Protein AF-A0A3D5B3W4-F1 (afdb_monomer)

Radius of gyration: 19.09 Å; Cα contacts (8 Å, |Δi|>4): 651; chains: 1; bounding box: 49×40×52 Å

Structure (mmCIF, N/CA/C/O backbone):
data_AF-A0A3D5B3W4-F1
#
_entry.id   AF-A0A3D5B3W4-F1
#
loop_
_atom_site.group_PDB
_atom_site.id
_atom_site.type_symbol
_atom_site.label_atom_id
_atom_site.label_alt_id
_atom_site.label_comp_id
_atom_site.label_asym_id
_atom_site.label_entity_id
_atom_site.label_seq_id
_atom_site.pdbx_PDB_ins_code
_atom_site.Cartn_x
_atom_site.Cartn_y
_atom_site.Cartn_z
_atom_site.occupancy
_atom_site.B_iso_or_equiv
_atom_site.auth_seq_id
_atom_site.auth_comp_id
_atom_site.auth_asym_id
_atom_site.auth_atom_id
_atom_site.pdbx_PDB_model_num
ATOM 1 N N . CYS A 1 1 ? 13.570 9.873 -14.120 1.00 63.56 1 CYS A N 1
ATOM 2 C CA . CYS A 1 1 ? 14.476 9.080 -13.259 1.00 63.56 1 CYS A CA 1
ATOM 3 C C . CYS A 1 1 ? 15.820 9.752 -13.010 1.00 63.56 1 CYS A C 1
ATOM 5 O O . CYS A 1 1 ? 16.413 9.453 -11.985 1.00 63.56 1 CYS A O 1
ATOM 7 N N . THR A 1 2 ? 16.312 10.639 -13.885 1.00 79.69 2 THR A N 1
ATOM 8 C CA . THR A 1 2 ? 17.501 11.455 -13.600 1.00 79.69 2 THR A CA 1
ATOM 9 C C . THR A 1 2 ? 17.122 12.901 -13.303 1.00 79.69 2 THR A C 1
ATOM 11 O O . THR A 1 2 ? 16.289 13.469 -14.005 1.00 79.69 2 THR A O 1
ATOM 14 N N . LEU A 1 3 ? 17.773 13.512 -12.319 1.00 80.88 3 LEU A N 1
ATOM 15 C CA . LEU A 1 3 ? 17.734 14.951 -12.069 1.00 80.88 3 LEU A CA 1
ATOM 16 C C . LEU A 1 3 ? 19.172 15.434 -11.888 1.00 80.88 3 LEU A C 1
ATOM 18 O O . LEU A 1 3 ? 19.890 14.916 -11.038 1.00 80.88 3 LEU A O 1
ATOM 22 N N . ASN A 1 4 ? 19.597 16.394 -12.712 1.00 83.19 4 ASN A N 1
ATOM 23 C CA . ASN A 1 4 ? 20.960 16.943 -12.706 1.00 83.19 4 ASN A CA 1
ATOM 24 C C . ASN A 1 4 ? 22.060 15.868 -12.831 1.00 83.19 4 ASN A C 1
ATOM 26 O O . ASN A 1 4 ? 23.059 15.903 -12.122 1.00 83.19 4 ASN A O 1
ATOM 30 N N . GLY A 1 5 ? 21.854 14.879 -13.708 1.00 84.56 5 GLY A N 1
ATOM 31 C CA . GLY A 1 5 ? 22.812 13.788 -13.939 1.00 84.56 5 GLY A CA 1
ATOM 32 C C . GLY A 1 5 ? 22.824 12.687 -12.871 1.00 84.56 5 GLY A C 1
ATOM 33 O O . GLY A 1 5 ? 23.560 11.718 -13.023 1.00 84.56 5 GLY A O 1
ATOM 34 N N . LEU A 1 6 ? 21.998 12.792 -11.825 1.00 87.50 6 LEU A N 1
ATOM 35 C CA . LEU A 1 6 ? 21.883 11.793 -10.759 1.00 87.50 6 LEU A CA 1
ATOM 36 C C . LEU A 1 6 ? 20.575 11.013 -10.871 1.00 87.50 6 LEU A C 1
ATOM 38 O O . LEU A 1 6 ? 19.534 11.596 -11.179 1.00 87.50 6 LEU A O 1
ATOM 42 N N . LEU A 1 7 ? 20.607 9.710 -10.585 1.00 86.44 7 LEU A N 1
ATOM 43 C CA . LEU A 1 7 ? 19.404 8.877 -10.529 1.00 86.44 7 LEU A CA 1
ATOM 44 C C . LEU A 1 7 ? 18.673 9.109 -9.197 1.00 86.44 7 LEU A C 1
ATOM 46 O O . LEU A 1 7 ? 19.263 9.071 -8.115 1.00 86.44 7 LEU A O 1
ATOM 50 N N . GLN A 1 8 ? 17.376 9.385 -9.287 1.00 86.94 8 GLN A N 1
ATOM 51 C CA . GLN A 1 8 ? 16.500 9.667 -8.150 1.00 86.94 8 GLN A CA 1
ATOM 52 C C . GLN A 1 8 ? 16.060 8.374 -7.451 1.00 86.94 8 GLN A C 1
ATOM 54 O O . GLN A 1 8 ? 15.918 7.346 -8.104 1.00 86.94 8 GLN A O 1
ATOM 59 N N . GLY A 1 9 ? 15.760 8.451 -6.148 1.00 83.50 9 GLY A N 1
ATOM 60 C CA . GLY A 1 9 ? 15.262 7.306 -5.366 1.00 83.50 9 GLY A CA 1
ATOM 61 C C . GLY A 1 9 ? 13.832 6.866 -5.714 1.00 83.50 9 GLY A C 1
ATOM 62 O O . GLY A 1 9 ? 13.375 5.820 -5.262 1.00 83.50 9 GLY A O 1
ATOM 63 N N . GLY A 1 10 ? 13.116 7.643 -6.530 1.00 87.75 10 GLY A N 1
ATOM 64 C CA . GLY A 1 10 ? 11.811 7.269 -7.057 1.00 87.75 10 GLY A CA 1
ATOM 65 C C . GLY A 1 10 ? 11.229 8.321 -7.997 1.00 87.75 10 GLY A C 1
ATOM 66 O O . GLY A 1 10 ? 11.815 9.386 -8.210 1.00 87.75 10 GLY A O 1
ATOM 67 N N . MET A 1 11 ? 10.084 7.997 -8.596 1.00 85.31 11 MET A N 1
ATOM 68 C CA . MET A 1 11 ? 9.589 8.696 -9.789 1.00 85.31 11 MET A CA 1
ATOM 69 C C . MET A 1 11 ? 9.207 10.157 -9.541 1.00 85.31 11 MET A C 1
ATOM 71 O O . MET A 1 11 ? 9.440 10.990 -10.411 1.00 85.31 11 MET A O 1
ATOM 75 N N . GLN A 1 12 ? 8.668 10.482 -8.364 1.00 90.50 12 GLN A N 1
ATOM 76 C CA . GLN A 1 12 ? 8.112 11.809 -8.072 1.00 90.50 12 GLN A CA 1
ATOM 77 C C . GLN A 1 12 ? 9.018 12.655 -7.169 1.00 90.50 12 GLN A C 1
ATOM 79 O O . GLN A 1 12 ? 8.577 13.655 -6.611 1.00 90.50 12 GLN A O 1
ATOM 84 N N . TYR A 1 13 ? 10.295 12.291 -7.016 1.00 90.81 13 TYR A N 1
ATOM 85 C CA . TYR A 1 13 ? 11.239 13.034 -6.171 1.00 90.81 13 TYR A CA 1
ATOM 86 C C . TYR 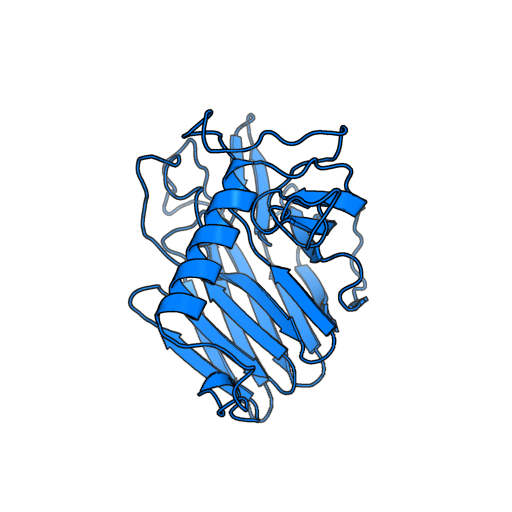A 1 13 ? 11.343 14.513 -6.562 1.00 90.81 13 TYR A C 1
ATOM 88 O O . TYR A 1 13 ? 11.178 15.389 -5.716 1.00 90.81 13 TYR A O 1
ATOM 96 N N . GLY A 1 14 ? 11.581 14.791 -7.849 1.00 87.75 14 GLY A N 1
ATOM 97 C CA . GLY A 1 14 ? 11.762 16.159 -8.346 1.00 87.75 14 GLY A CA 1
ATOM 98 C C . GLY A 1 14 ? 10.515 17.025 -8.162 1.00 87.75 14 GLY A C 1
ATOM 99 O O . GLY A 1 14 ? 10.618 18.153 -7.694 1.00 87.75 14 GLY A O 1
ATOM 100 N N . GLU A 1 15 ? 9.337 16.462 -8.443 1.00 89.31 15 GLU A N 1
ATOM 101 C CA . GLU A 1 15 ? 8.034 17.119 -8.249 1.00 89.31 15 GLU A CA 1
ATOM 102 C C . GLU A 1 15 ? 7.760 17.474 -6.781 1.00 89.31 15 GLU A C 1
ATOM 104 O O . GLU A 1 15 ? 6.981 18.377 -6.491 1.00 89.31 15 GLU A O 1
ATOM 109 N N . ASN A 1 16 ? 8.402 16.763 -5.851 1.00 90.44 16 ASN A N 1
ATOM 110 C CA . ASN A 1 16 ? 8.223 16.915 -4.411 1.00 90.44 16 ASN A CA 1
ATOM 111 C C . ASN A 1 16 ? 9.463 17.509 -3.729 1.00 90.44 16 ASN A C 1
ATOM 113 O O . ASN A 1 16 ? 9.653 17.327 -2.525 1.00 90.44 16 ASN A O 1
ATOM 117 N N . SER A 1 17 ? 10.313 18.207 -4.493 1.00 90.50 17 SER A N 1
ATOM 118 C CA . SER A 1 17 ? 11.509 18.908 -4.004 1.00 90.50 17 SER A CA 1
ATOM 119 C C . SER A 1 17 ? 12.468 18.020 -3.205 1.00 90.50 17 SER A C 1
ATOM 121 O O . SER A 1 17 ? 13.177 18.495 -2.316 1.00 90.50 17 SER A O 1
ATOM 123 N N . GLN A 1 18 ? 12.495 16.720 -3.510 1.00 90.50 18 GLN A N 1
ATOM 124 C CA . GLN A 1 18 ? 13.441 15.791 -2.913 1.00 90.50 18 GLN A CA 1
ATOM 125 C C . GLN A 1 18 ? 14.721 15.761 -3.750 1.00 90.50 18 GLN A C 1
ATOM 127 O O . GLN A 1 18 ? 14.663 15.452 -4.948 1.00 90.50 18 GLN A O 1
ATOM 132 N N . PRO A 1 19 ? 15.889 16.050 -3.152 1.00 88.81 19 PRO A N 1
ATOM 133 C CA . PRO A 1 19 ? 17.143 15.958 -3.875 1.00 88.81 19 PRO A CA 1
ATOM 134 C C . PRO A 1 19 ? 17.441 14.489 -4.215 1.00 88.81 19 PRO A C 1
ATOM 136 O O . PRO A 1 19 ? 17.119 13.595 -3.423 1.00 88.81 19 PRO A O 1
ATOM 139 N N . PRO A 1 20 ? 18.066 14.205 -5.368 1.00 87.69 20 PRO A N 1
ATOM 140 C CA . PRO A 1 20 ? 18.630 12.887 -5.616 1.00 87.69 20 PRO A CA 1
ATOM 141 C C . PRO A 1 20 ? 19.738 12.607 -4.590 1.00 87.69 20 PRO A C 1
ATOM 143 O O . PRO A 1 20 ? 20.497 13.500 -4.214 1.00 87.69 20 PRO A O 1
ATOM 146 N N . CYS A 1 21 ? 19.835 11.359 -4.138 1.00 82.94 21 CYS A N 1
ATOM 147 C CA . CYS A 1 21 ? 20.897 10.912 -3.243 1.00 82.94 21 CYS A CA 1
ATOM 148 C C . CYS A 1 21 ? 21.975 10.182 -4.049 1.00 82.94 21 CYS A C 1
ATOM 150 O O . CYS A 1 21 ? 21.660 9.337 -4.892 1.00 82.94 21 CYS A O 1
ATOM 152 N N . ILE A 1 22 ? 23.243 10.465 -3.746 1.00 86.69 22 ILE A N 1
ATOM 153 C CA . ILE A 1 22 ? 24.392 9.790 -4.362 1.00 86.69 22 ILE A CA 1
ATOM 154 C C . ILE A 1 22 ? 24.311 8.271 -4.149 1.00 86.69 22 ILE A C 1
ATOM 156 O O . I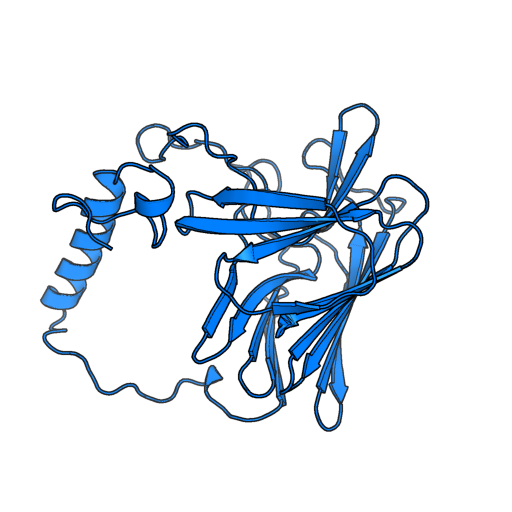LE A 1 22 ? 24.560 7.521 -5.089 1.00 86.69 22 ILE A O 1
ATOM 160 N N . HIS A 1 23 ? 23.883 7.817 -2.964 1.00 86.25 23 HIS A N 1
ATOM 161 C CA . HIS A 1 23 ? 23.715 6.393 -2.669 1.00 86.25 23 HIS A CA 1
ATOM 162 C C . HIS A 1 23 ? 22.765 5.704 -3.665 1.00 86.25 23 HIS A C 1
ATOM 164 O O . HIS A 1 23 ? 23.171 4.768 -4.347 1.00 86.25 23 HIS A O 1
ATOM 170 N N . HIS A 1 24 ? 21.545 6.231 -3.843 1.00 85.19 24 HIS A N 1
ATOM 171 C CA . HIS A 1 24 ? 20.590 5.703 -4.827 1.00 85.19 24 HIS A CA 1
ATOM 172 C C . HIS A 1 24 ? 21.165 5.709 -6.247 1.00 85.19 24 HIS A C 1
ATOM 174 O O . HIS A 1 24 ? 20.964 4.754 -6.997 1.00 85.19 24 HIS A O 1
ATOM 180 N N . THR A 1 25 ? 21.919 6.752 -6.612 1.00 88.31 25 THR A N 1
ATOM 181 C CA . THR A 1 25 ? 22.564 6.809 -7.928 1.00 88.31 25 THR A CA 1
ATOM 182 C C . THR A 1 25 ? 23.542 5.663 -8.136 1.00 88.31 25 THR A C 1
ATOM 184 O O . THR A 1 25 ? 23.447 4.976 -9.152 1.00 88.31 25 THR A O 1
ATOM 187 N N . PHE A 1 26 ? 24.432 5.411 -7.176 1.00 88.94 26 PHE A N 1
ATOM 188 C CA . PHE A 1 26 ? 25.386 4.308 -7.275 1.00 88.94 26 PHE A CA 1
ATOM 189 C C . PHE A 1 26 ? 24.709 2.938 -7.223 1.00 88.94 26 PHE A C 1
ATOM 191 O O . PHE A 1 26 ? 25.080 2.074 -8.010 1.00 88.94 26 PHE A O 1
ATOM 198 N N . CYS A 1 27 ? 23.689 2.741 -6.385 1.00 86.62 27 CYS A N 1
ATOM 199 C CA . CYS A 1 27 ? 22.945 1.478 -6.345 1.00 86.62 27 CYS A CA 1
ATOM 200 C C . CYS A 1 27 ? 22.268 1.161 -7.683 1.00 86.62 27 CYS A C 1
ATOM 202 O O . CYS A 1 27 ? 22.378 0.042 -8.181 1.00 86.62 27 CYS A O 1
ATOM 204 N N . HIS A 1 28 ? 21.606 2.144 -8.301 1.00 86.12 28 HIS A N 1
ATOM 205 C CA . HIS A 1 28 ? 21.008 1.950 -9.621 1.00 86.12 28 HIS A CA 1
ATOM 206 C C . HIS A 1 28 ? 22.068 1.754 -10.712 1.00 86.12 28 HIS A C 1
ATOM 208 O O . HIS A 1 28 ? 21.904 0.885 -11.566 1.00 86.12 28 HIS A O 1
ATOM 214 N N . ALA A 1 29 ? 23.155 2.530 -10.687 1.00 89.19 29 ALA A N 1
ATOM 215 C CA . ALA A 1 29 ? 24.233 2.412 -11.665 1.00 89.19 29 ALA A CA 1
ATOM 216 C C . ALA A 1 29 ? 24.943 1.052 -11.588 1.00 89.19 29 ALA A C 1
ATOM 218 O O . ALA A 1 29 ? 25.226 0.475 -12.632 1.00 89.19 29 ALA A O 1
ATOM 219 N N . ALA A 1 30 ? 25.174 0.520 -10.383 1.00 91.50 30 ALA A N 1
ATOM 220 C CA . ALA A 1 30 ? 25.768 -0.799 -10.179 1.00 91.50 30 ALA A CA 1
ATOM 221 C C . ALA A 1 30 ? 24.896 -1.905 -10.788 1.00 91.50 30 ALA A C 1
ATOM 223 O O . ALA A 1 30 ? 25.376 -2.669 -11.617 1.00 91.50 30 ALA A O 1
ATOM 224 N N . ALA A 1 31 ? 23.592 -1.915 -10.489 1.00 89.19 31 ALA A N 1
ATOM 225 C CA . ALA A 1 31 ? 22.670 -2.899 -11.060 1.00 89.19 31 ALA A CA 1
ATOM 226 C C . ALA A 1 31 ? 22.592 -2.825 -12.599 1.00 89.19 31 ALA A C 1
ATOM 228 O O . ALA A 1 31 ? 22.480 -3.848 -13.273 1.00 89.19 31 ALA A O 1
ATOM 229 N N . LEU A 1 32 ? 22.657 -1.617 -13.172 1.00 88.06 32 LEU A N 1
ATOM 230 C CA . LEU A 1 32 ? 22.701 -1.430 -14.625 1.00 88.06 32 LEU A CA 1
ATOM 231 C C . LEU A 1 32 ? 24.034 -1.894 -15.227 1.00 88.06 32 LEU A C 1
ATOM 233 O O . LEU A 1 32 ? 24.033 -2.502 -16.296 1.00 88.06 32 LEU A O 1
ATOM 237 N N . ALA A 1 33 ? 25.155 -1.626 -14.557 1.00 91.81 33 ALA A N 1
ATOM 238 C CA . ALA A 1 33 ? 26.471 -2.091 -14.982 1.00 91.81 33 ALA A CA 1
ATOM 239 C C . ALA A 1 33 ? 26.545 -3.624 -14.977 1.00 91.81 33 ALA A C 1
ATOM 241 O O . ALA A 1 33 ? 27.003 -4.198 -15.963 1.00 91.81 33 ALA A O 1
ATOM 242 N N . ASP A 1 34 ? 26.014 -4.274 -13.938 1.00 93.88 34 ASP A N 1
ATOM 243 C CA . ASP A 1 34 ? 25.910 -5.735 -13.855 1.00 93.88 34 ASP A CA 1
ATOM 244 C C . ASP A 1 34 ? 25.046 -6.292 -14.993 1.00 93.88 34 ASP A C 1
ATOM 246 O O . ASP A 1 34 ? 25.461 -7.205 -15.698 1.00 93.88 34 ASP A O 1
ATOM 250 N N . ALA A 1 35 ? 23.878 -5.697 -15.261 1.00 90.62 35 ALA A N 1
ATOM 251 C CA . ALA A 1 35 ? 23.023 -6.110 -16.376 1.00 90.62 35 ALA A CA 1
ATOM 252 C C . ALA A 1 35 ? 23.746 -6.033 -17.736 1.00 90.62 35 ALA A C 1
ATOM 254 O O . ALA A 1 35 ? 23.629 -6.943 -18.561 1.00 90.62 35 ALA A O 1
ATOM 255 N N . ILE A 1 36 ? 24.511 -4.963 -17.971 1.00 91.31 36 ILE A N 1
ATOM 256 C CA . ILE A 1 36 ? 25.315 -4.793 -19.189 1.00 91.31 36 ILE A CA 1
ATOM 257 C C . ILE A 1 36 ? 26.455 -5.819 -19.236 1.00 91.31 36 ILE A C 1
ATOM 259 O O . ILE A 1 36 ? 26.712 -6.386 -20.301 1.00 91.31 36 ILE A O 1
ATOM 263 N N . HIS A 1 37 ? 27.119 -6.071 -18.103 1.00 93.50 37 HIS A N 1
ATOM 264 C CA . HIS A 1 37 ? 28.172 -7.078 -17.970 1.00 93.50 37 HIS A CA 1
ATOM 265 C C . HIS A 1 37 ? 27.658 -8.483 -18.320 1.00 93.50 37 HIS A C 1
ATOM 267 O O . HIS A 1 37 ? 28.283 -9.176 -19.119 1.00 93.50 37 HIS A O 1
ATOM 273 N N . GLU A 1 38 ? 26.459 -8.835 -17.845 1.00 93.38 38 GLU A N 1
ATOM 274 C CA . GLU A 1 38 ? 25.728 -10.074 -18.170 1.00 93.38 38 GLU A CA 1
ATOM 275 C C . GLU A 1 38 ? 25.183 -10.111 -19.615 1.00 93.38 38 GLU A C 1
ATOM 277 O O . GLU A 1 38 ? 24.493 -11.046 -20.028 1.00 93.38 38 GLU A O 1
ATOM 282 N N . GLY A 1 39 ? 25.480 -9.093 -20.429 1.00 90.19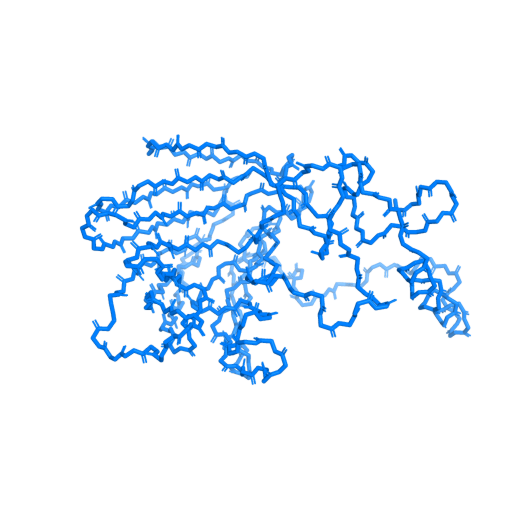 39 GLY A N 1
ATOM 283 C CA . GLY A 1 39 ? 25.164 -9.070 -21.854 1.00 90.19 39 GLY A CA 1
ATOM 284 C C . GLY A 1 39 ? 23.762 -8.567 -22.196 1.00 90.19 39 GLY A C 1
ATOM 285 O O . GLY A 1 39 ? 23.323 -8.734 -23.339 1.00 90.19 39 GLY A O 1
ATOM 286 N N . ILE A 1 40 ? 23.052 -7.918 -21.266 1.00 89.06 40 ILE A N 1
ATOM 287 C CA . ILE A 1 40 ? 21.808 -7.197 -21.573 1.00 89.06 40 ILE A CA 1
ATOM 288 C C . ILE A 1 40 ? 22.174 -5.896 -22.298 1.00 89.06 40 ILE A C 1
ATOM 290 O O . ILE A 1 40 ? 22.420 -4.861 -21.686 1.00 89.06 40 ILE A O 1
ATOM 294 N N . LYS A 1 41 ? 22.245 -5.971 -23.629 1.00 83.62 41 LYS A N 1
ATOM 295 C CA . LYS A 1 41 ? 22.629 -4.845 -24.500 1.00 83.62 41 LYS A CA 1
ATOM 296 C C . LYS A 1 41 ? 21.439 -4.123 -25.122 1.00 83.62 41 LYS A C 1
ATOM 298 O O . LYS A 1 41 ? 21.545 -2.954 -25.471 1.00 83.62 41 LYS A O 1
ATOM 303 N N . GLU A 1 42 ? 20.317 -4.819 -25.255 1.00 84.38 42 GLU A N 1
ATOM 304 C CA . GLU A 1 42 ? 19.120 -4.325 -25.926 1.00 84.38 42 GLU A CA 1
ATOM 305 C C . GLU A 1 42 ? 17.871 -4.725 -25.145 1.00 84.38 42 GLU A C 1
ATOM 307 O O . GLU A 1 42 ? 17.865 -5.703 -24.385 1.00 84.38 42 GLU A O 1
ATOM 312 N N . ALA A 1 43 ? 16.796 -3.963 -25.345 1.00 79.62 43 ALA A N 1
ATOM 313 C CA . ALA A 1 43 ? 15.491 -4.331 -24.831 1.00 79.62 43 ALA A CA 1
ATOM 314 C C . ALA A 1 43 ? 15.047 -5.641 -25.495 1.00 79.62 43 ALA A C 1
ATOM 316 O O . ALA A 1 43 ? 14.879 -5.711 -26.710 1.00 79.62 43 ALA A O 1
ATOM 317 N N . LYS A 1 44 ? 14.858 -6.689 -24.692 1.00 80.75 44 LYS A N 1
ATOM 318 C CA . LYS A 1 44 ? 14.291 -7.950 -25.172 1.00 80.75 44 LYS A CA 1
ATOM 319 C C . LYS A 1 44 ? 12.784 -7.805 -25.342 1.00 80.75 44 LYS A C 1
ATOM 321 O O . LYS A 1 44 ? 12.137 -7.084 -24.577 1.00 80.75 44 LYS A O 1
ATOM 326 N N . GLU A 1 45 ? 12.218 -8.533 -26.301 1.00 86.56 45 GLU A N 1
ATOM 327 C CA . GLU A 1 45 ? 10.767 -8.653 -26.392 1.00 86.56 45 GLU A CA 1
ATOM 328 C C . GLU A 1 45 ? 10.199 -9.197 -25.079 1.00 86.56 45 GLU A C 1
ATOM 330 O O . GLU A 1 45 ? 10.718 -10.139 -24.468 1.00 86.56 45 GLU A O 1
ATOM 335 N N . ARG A 1 46 ? 9.118 -8.569 -24.619 1.00 87.44 46 ARG A N 1
ATOM 336 C CA . ARG A 1 46 ? 8.490 -8.933 -23.357 1.00 87.44 46 ARG A CA 1
ATOM 337 C C . ARG A 1 46 ? 7.835 -10.305 -23.489 1.00 87.44 46 ARG A C 1
ATOM 339 O O . ARG A 1 46 ? 6.825 -10.454 -24.170 1.00 87.44 46 ARG A O 1
ATOM 346 N N . THR A 1 47 ? 8.357 -11.288 -22.765 1.00 90.00 47 THR A N 1
ATOM 347 C CA . THR A 1 47 ? 7.714 -12.601 -22.636 1.00 90.00 47 THR A CA 1
ATOM 348 C C . THR A 1 47 ? 6.496 -12.507 -21.705 1.00 90.00 47 THR A C 1
ATOM 350 O O . THR A 1 47 ? 6.570 -11.800 -20.694 1.00 90.00 47 THR A O 1
ATOM 353 N N . PRO A 1 48 ? 5.375 -13.193 -22.005 1.00 90.44 48 PRO A N 1
ATOM 354 C CA . PRO A 1 48 ? 4.235 -13.257 -21.099 1.00 90.44 48 PRO A CA 1
ATOM 355 C C . PRO A 1 48 ? 4.629 -13.810 -19.725 1.00 90.44 48 PRO A C 1
ATOM 357 O O . PRO A 1 48 ? 5.233 -14.875 -19.610 1.00 90.44 48 PRO A O 1
ATOM 360 N N . LEU A 1 49 ? 4.257 -13.089 -18.676 1.00 89.38 49 LEU A N 1
ATOM 361 C CA . LEU A 1 49 ? 4.388 -13.513 -17.289 1.00 89.38 49 LEU A CA 1
ATOM 362 C C . LEU A 1 49 ? 3.108 -14.232 -16.844 1.00 89.38 49 LEU A C 1
ATOM 364 O O . LEU A 1 49 ? 2.028 -13.925 -17.350 1.00 89.38 49 LEU A O 1
ATOM 368 N N . PRO A 1 50 ? 3.165 -15.102 -15.818 1.00 87.81 50 PRO A N 1
ATOM 369 C CA . PRO A 1 50 ? 1.963 -15.723 -15.257 1.00 87.81 50 PRO A CA 1
ATOM 370 C C . PRO A 1 50 ? 0.873 -14.715 -14.858 1.00 87.81 50 PRO A C 1
ATOM 372 O O . PRO A 1 50 ? -0.314 -15.001 -14.976 1.00 87.81 50 PRO A O 1
ATOM 375 N N . CYS A 1 51 ? 1.258 -13.507 -14.427 1.00 84.81 51 CYS A N 1
ATOM 376 C CA . CYS A 1 51 ? 0.306 -12.454 -14.079 1.00 84.81 51 CYS A CA 1
ATOM 377 C C . CYS A 1 51 ? -0.434 -11.848 -15.280 1.00 84.81 51 CYS A C 1
ATOM 379 O O . CYS A 1 51 ? -1.472 -11.217 -15.091 1.00 84.81 51 CYS A O 1
ATOM 381 N N . ASP A 1 52 ? 0.054 -12.049 -16.503 1.00 88.19 52 ASP A N 1
ATOM 382 C CA . ASP A 1 52 ? -0.578 -11.521 -17.715 1.00 88.19 52 ASP A CA 1
ATOM 383 C C . ASP A 1 52 ? -1.799 -12.326 -18.149 1.00 88.19 52 ASP A C 1
ATOM 385 O O . ASP A 1 52 ? -2.556 -11.864 -19.007 1.00 88.19 52 ASP A O 1
ATOM 389 N N . ALA A 1 53 ? -2.008 -13.507 -17.553 1.00 89.75 53 ALA A N 1
ATOM 390 C CA . ALA A 1 53 ? -3.196 -14.312 -17.776 1.00 89.75 53 ALA A CA 1
ATOM 391 C C . ALA A 1 53 ? -4.450 -13.442 -17.594 1.00 89.75 53 ALA A C 1
ATOM 393 O O . ALA A 1 53 ? -4.688 -12.855 -16.533 1.00 89.75 53 ALA A O 1
ATOM 394 N N . LYS A 1 54 ? -5.231 -13.316 -18.669 1.00 89.94 54 LYS A N 1
ATOM 395 C CA . LYS A 1 54 ? -6.451 -12.504 -18.686 1.00 89.94 54 LYS A CA 1
ATOM 396 C C . LYS A 1 54 ? -7.528 -13.140 -17.804 1.00 89.94 54 LYS A C 1
ATOM 398 O O . LYS A 1 54 ? -7.494 -14.334 -17.526 1.00 89.94 54 LYS A O 1
ATOM 403 N N . GLY A 1 55 ? -8.509 -12.329 -17.416 1.00 93.25 55 GLY A N 1
ATOM 404 C CA . GLY A 1 55 ? -9.680 -12.772 -16.664 1.00 93.25 55 GLY A CA 1
ATOM 405 C C . GLY A 1 55 ? -9.687 -12.283 -15.220 1.00 93.25 55 GLY A C 1
ATOM 406 O O . GLY A 1 55 ? -9.128 -11.226 -14.901 1.00 93.25 55 GLY A O 1
ATOM 407 N N . VAL A 1 56 ? -10.377 -13.047 -14.378 1.00 96.88 56 VAL A N 1
ATOM 408 C CA . VAL A 1 56 ? -10.568 -12.786 -12.953 1.00 96.88 56 VAL A CA 1
ATOM 409 C C . VAL A 1 56 ? -10.091 -14.015 -12.185 1.00 96.88 56 VAL A C 1
ATOM 411 O O . VAL A 1 56 ? -10.639 -15.099 -12.358 1.00 96.88 56 VAL A O 1
ATOM 414 N N . TRP A 1 57 ? -9.031 -13.873 -11.395 1.00 96.06 57 TRP A N 1
ATOM 415 C CA . TRP A 1 57 ? -8.422 -14.979 -10.651 1.00 96.06 57 TRP A CA 1
ATOM 416 C C . TRP A 1 57 ? -7.578 -14.454 -9.489 1.00 96.06 57 TRP A C 1
ATOM 418 O O . TRP A 1 57 ? -7.205 -13.281 -9.454 1.00 96.06 57 TRP A O 1
ATOM 428 N N . TYR A 1 58 ? -7.238 -15.324 -8.540 1.00 97.06 58 TYR A N 1
ATOM 429 C CA . TYR A 1 58 ? -6.247 -15.020 -7.510 1.00 97.06 58 TYR A CA 1
ATOM 430 C C . TYR A 1 58 ? -5.302 -16.198 -7.276 1.00 97.06 58 TYR A C 1
ATOM 432 O O . TYR A 1 58 ? -5.612 -17.341 -7.608 1.00 97.06 58 TYR A O 1
ATOM 440 N N . LYS A 1 59 ? -4.139 -15.908 -6.694 1.00 96.88 59 LYS A N 1
ATOM 441 C CA . LYS A 1 59 ? -3.179 -16.899 -6.209 1.00 96.88 59 LYS A CA 1
ATOM 442 C C . LYS A 1 59 ? -2.764 -16.556 -4.785 1.00 96.88 59 LYS A C 1
ATOM 444 O O . LYS A 1 59 ? -2.434 -15.404 -4.508 1.00 96.88 59 LYS A O 1
ATOM 449 N N . TYR A 1 60 ? -2.776 -17.562 -3.918 1.00 97.94 60 TYR A N 1
ATOM 450 C CA . TYR A 1 60 ? -2.301 -17.467 -2.543 1.00 97.94 60 TYR A CA 1
ATOM 451 C C . TYR A 1 60 ? -0.850 -17.944 -2.434 1.00 97.94 60 TYR A C 1
ATOM 453 O O . TYR A 1 60 ? -0.483 -18.954 -3.037 1.00 97.94 60 TYR A O 1
ATOM 461 N N . TYR A 1 61 ? -0.055 -17.199 -1.674 1.00 97.44 61 TYR A N 1
ATOM 462 C CA . TYR A 1 61 ? 1.323 -17.496 -1.303 1.00 97.44 61 TYR A CA 1
ATOM 463 C C . TYR A 1 61 ? 1.362 -17.653 0.224 1.00 97.44 61 TYR A C 1
ATOM 465 O O . TYR A 1 61 ? 1.436 -16.635 0.926 1.00 97.44 61 TYR A O 1
ATOM 473 N N . PRO A 1 62 ? 1.213 -18.886 0.748 1.00 96.31 62 PRO A N 1
ATOM 474 C CA . PRO A 1 62 ? 1.099 -19.135 2.185 1.00 96.31 62 PRO A CA 1
ATOM 475 C C . PRO A 1 62 ? 2.324 -18.674 2.970 1.00 96.31 62 PRO A C 1
ATOM 477 O O . PRO A 1 62 ? 2.177 -18.132 4.058 1.00 96.31 62 PRO A O 1
ATOM 480 N N . GLU A 1 63 ? 3.514 -18.796 2.389 1.00 95.38 63 GLU A N 1
ATOM 481 C CA . GLU A 1 63 ? 4.786 -18.407 3.001 1.00 95.38 63 GLU A CA 1
ATOM 482 C C . GLU A 1 63 ? 4.901 -16.905 3.308 1.00 95.38 63 GLU A C 1
ATOM 484 O O . GLU A 1 63 ? 5.710 -16.509 4.139 1.00 95.38 63 GLU A O 1
ATOM 489 N N . LEU A 1 64 ? 4.085 -16.070 2.656 1.00 94.62 64 LEU A N 1
ATOM 490 C CA . LEU A 1 64 ? 4.005 -14.625 2.900 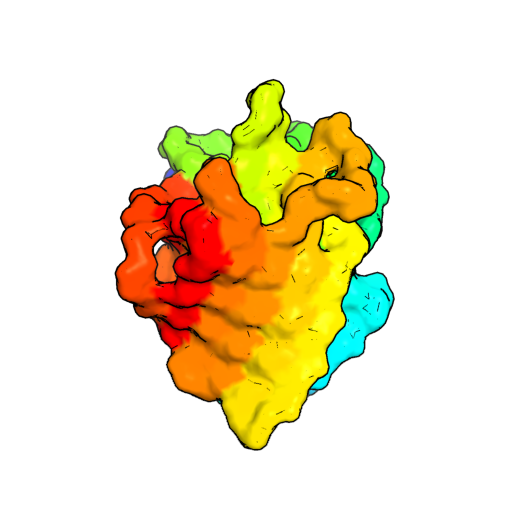1.00 94.62 64 LEU A CA 1
ATOM 491 C C . LEU A 1 64 ? 2.627 -14.192 3.415 1.00 94.62 64 LEU A C 1
ATOM 493 O O . LEU A 1 64 ? 2.358 -12.991 3.486 1.00 94.62 64 LEU A O 1
ATOM 497 N N . ASN A 1 65 ? 1.716 -15.145 3.639 1.00 97.06 65 ASN A N 1
ATOM 498 C CA . ASN A 1 65 ? 0.285 -14.907 3.818 1.00 97.06 65 ASN A CA 1
ATOM 499 C C . ASN A 1 65 ? -0.253 -13.809 2.870 1.00 97.06 65 ASN A C 1
ATOM 501 O O . ASN A 1 65 ? -0.828 -12.797 3.282 1.00 97.06 65 ASN A O 1
ATOM 505 N N . THR A 1 66 ? 0.035 -13.960 1.575 1.00 97.81 66 THR A N 1
ATOM 506 C CA . THR A 1 66 ? -0.190 -12.911 0.571 1.00 97.81 66 THR A CA 1
ATOM 507 C C . THR A 1 66 ? -1.005 -13.435 -0.600 1.00 97.81 66 THR A C 1
ATOM 509 O O . THR A 1 66 ? -0.749 -14.513 -1.135 1.00 97.81 66 THR A O 1
ATOM 512 N N . TYR A 1 67 ? -1.972 -12.639 -1.047 1.00 98.31 67 TYR A N 1
ATOM 513 C CA . TYR A 1 67 ? -2.805 -12.941 -2.203 1.00 98.31 67 TYR A CA 1
ATOM 514 C C . TYR A 1 67 ? -2.489 -11.982 -3.338 1.00 98.31 67 TYR A C 1
ATOM 516 O O . TYR A 1 67 ? -2.546 -10.766 -3.165 1.00 98.31 67 TYR A O 1
ATOM 524 N N . LYS A 1 68 ? -2.217 -12.527 -4.523 1.00 97.88 68 LYS A N 1
ATOM 525 C CA . LYS A 1 68 ? -2.181 -11.756 -5.769 1.00 97.88 68 LYS A CA 1
ATOM 526 C C . LYS A 1 68 ? -3.498 -11.951 -6.496 1.00 97.88 68 LYS A C 1
ATOM 528 O O . LYS A 1 68 ? -3.863 -13.085 -6.790 1.00 97.88 68 LYS A O 1
ATOM 533 N N . VAL A 1 69 ? -4.186 -10.860 -6.796 1.00 97.88 69 VAL A N 1
ATOM 534 C CA . VAL A 1 69 ? -5.499 -10.850 -7.440 1.00 97.88 69 VAL A CA 1
ATOM 535 C C . VAL A 1 69 ? -5.396 -10.170 -8.799 1.00 97.88 69 VAL A C 1
ATOM 537 O O . VAL A 1 69 ? -4.769 -9.120 -8.948 1.00 97.88 69 VAL A O 1
ATOM 540 N N . ARG A 1 70 ? -6.043 -10.762 -9.796 1.00 96.62 70 ARG A N 1
ATOM 541 C CA . ARG A 1 70 ? -6.241 -10.208 -11.130 1.00 96.62 70 ARG A CA 1
ATOM 542 C C . ARG A 1 70 ? -7.733 -10.013 -11.354 1.00 96.62 70 ARG A C 1
ATOM 544 O O . ARG A 1 70 ? -8.505 -10.945 -11.159 1.00 96.62 70 ARG A O 1
ATOM 551 N N . ALA A 1 71 ? -8.127 -8.831 -11.815 1.00 96.75 71 ALA A N 1
ATOM 552 C CA . ALA A 1 71 ? -9.481 -8.588 -12.303 1.00 96.75 71 ALA A CA 1
ATOM 553 C C . ALA A 1 71 ? -9.449 -7.637 -13.506 1.00 96.75 71 ALA A C 1
ATOM 555 O O . ALA A 1 71 ? -9.240 -6.433 -13.361 1.00 96.75 71 ALA A O 1
ATOM 556 N N . GLY A 1 72 ? -9.624 -8.164 -14.719 1.00 95.12 72 GLY A N 1
ATOM 557 C CA . GLY A 1 72 ? -9.700 -7.342 -15.935 1.00 95.12 72 GLY A CA 1
ATOM 558 C C . GLY A 1 72 ? -8.392 -6.617 -16.257 1.00 95.12 72 GLY A C 1
ATOM 559 O O . GLY A 1 72 ? -7.506 -7.224 -16.839 1.00 95.12 72 GLY A O 1
ATOM 560 N N . SER A 1 73 ? -8.236 -5.340 -15.892 1.00 94.94 73 SER A N 1
ATOM 561 C CA . SER A 1 73 ? -6.982 -4.557 -16.023 1.00 94.94 73 SER A CA 1
ATOM 562 C C . SER A 1 73 ? -6.313 -4.248 -14.680 1.00 94.94 73 SER A C 1
ATOM 564 O O . SER A 1 73 ? -5.209 -3.708 -14.673 1.00 94.94 73 SER A O 1
ATOM 566 N N . TYR A 1 74 ? -6.935 -4.652 -13.571 1.00 97.12 74 TYR A N 1
ATOM 567 C CA . TYR A 1 74 ? -6.425 -4.461 -12.219 1.00 97.12 74 TYR A CA 1
ATOM 568 C C . TYR A 1 74 ? -5.579 -5.649 -11.754 1.00 97.12 74 TYR A C 1
ATOM 570 O O . TYR A 1 74 ? -5.882 -6.814 -12.042 1.00 97.12 74 TYR A O 1
ATOM 578 N N . PHE A 1 75 ? -4.523 -5.321 -11.023 1.00 97.50 75 PHE A N 1
ATOM 579 C CA . PHE A 1 75 ? -3.611 -6.220 -10.333 1.00 97.50 75 PHE A CA 1
ATOM 580 C C . PHE A 1 75 ? -3.529 -5.740 -8.893 1.00 97.50 75 PHE A C 1
ATOM 582 O O . PHE A 1 75 ? -3.152 -4.595 -8.649 1.00 97.50 75 PHE A O 1
ATOM 589 N N . ALA A 1 76 ? -3.895 -6.594 -7.953 1.00 98.06 76 ALA A N 1
ATOM 590 C CA . ALA A 1 76 ? -3.907 -6.254 -6.545 1.00 98.06 76 ALA A CA 1
ATOM 591 C C . ALA A 1 76 ? -3.080 -7.248 -5.736 1.00 98.06 76 ALA A C 1
ATOM 593 O O . ALA A 1 76 ? -3.000 -8.430 -6.079 1.00 98.06 76 ALA A O 1
ATOM 594 N N . THR A 1 77 ? -2.497 -6.761 -4.650 1.00 98.44 77 THR A N 1
ATOM 595 C CA . THR A 1 77 ? -1.836 -7.582 -3.640 1.00 98.44 77 THR A CA 1
ATOM 596 C C . THR A 1 77 ? -2.482 -7.295 -2.293 1.00 98.44 77 THR A C 1
ATOM 598 O O . THR A 1 77 ? -2.544 -6.140 -1.879 1.00 98.44 77 THR A O 1
ATOM 601 N N . LEU A 1 78 ? -2.964 -8.340 -1.623 1.00 98.44 78 LEU A N 1
ATOM 602 C CA . LEU A 1 78 ? -3.393 -8.294 -0.226 1.00 98.44 78 LEU A CA 1
ATOM 603 C C . LEU A 1 78 ? -2.339 -8.997 0.622 1.00 98.44 78 LEU A C 1
ATOM 605 O O . LEU A 1 78 ? -1.976 -10.131 0.309 1.00 98.44 78 LEU A O 1
ATOM 609 N N . THR A 1 79 ? -1.858 -8.347 1.677 1.00 98.12 79 THR A N 1
ATOM 610 C CA . THR A 1 79 ? -0.735 -8.843 2.485 1.00 98.12 79 THR A CA 1
ATOM 611 C C . THR A 1 79 ? -1.130 -8.950 3.954 1.00 98.12 79 THR A C 1
ATOM 613 O O . THR A 1 79 ? -1.497 -7.951 4.567 1.00 98.12 79 THR A O 1
ATOM 616 N N . GLY A 1 80 ? -1.024 -10.152 4.523 1.00 96.69 80 GLY A N 1
ATOM 617 C CA . GLY A 1 80 ? -1.140 -10.432 5.960 1.00 96.69 80 GLY A CA 1
ATOM 618 C C . GLY A 1 80 ? 0.150 -11.011 6.536 1.00 96.69 80 GLY A C 1
ATOM 619 O O . GLY A 1 80 ? 0.092 -11.961 7.306 1.00 96.69 80 GLY A O 1
ATOM 620 N N . TYR A 1 81 ? 1.303 -10.513 6.082 1.00 94.25 81 TYR A N 1
ATOM 621 C CA . TYR A 1 81 ? 2.618 -11.050 6.428 1.00 94.25 81 TYR A CA 1
ATOM 622 C C . TYR A 1 81 ? 2.946 -10.834 7.910 1.00 94.25 81 TYR A C 1
ATOM 624 O O . TYR A 1 81 ? 2.767 -9.731 8.426 1.00 94.25 81 TYR A O 1
ATOM 632 N N . ASP A 1 82 ? 3.444 -11.863 8.583 1.00 91.88 82 ASP A N 1
ATOM 633 C CA . ASP A 1 82 ? 3.595 -11.939 10.042 1.00 91.88 82 ASP A CA 1
ATOM 634 C C . ASP A 1 82 ? 5.052 -11.820 10.523 1.00 91.88 82 ASP A C 1
ATOM 636 O O . ASP A 1 82 ? 5.322 -11.788 11.724 1.00 91.88 82 ASP A O 1
ATOM 640 N N . TYR A 1 83 ? 6.011 -11.731 9.600 1.00 88.44 83 TYR A N 1
ATOM 641 C CA . TYR A 1 83 ? 7.426 -11.671 9.947 1.00 88.44 83 TYR A CA 1
ATOM 642 C C . TYR A 1 83 ? 7.771 -10.412 10.739 1.00 88.44 83 TYR A C 1
ATOM 644 O O . TYR A 1 83 ? 7.517 -9.298 10.307 1.00 88.44 83 TYR A O 1
ATOM 652 N N . VAL A 1 84 ? 8.460 -10.558 11.866 1.00 82.94 84 VAL A N 1
ATOM 653 C CA . VAL A 1 84 ? 8.872 -9.411 12.675 1.00 82.94 84 VAL A CA 1
ATOM 654 C C . VAL A 1 84 ? 10.363 -9.164 12.540 1.00 82.94 84 VAL A C 1
ATOM 656 O O . VAL A 1 84 ? 11.186 -9.906 13.070 1.00 82.94 84 VAL A O 1
ATOM 659 N N . MET A 1 85 ? 10.724 -8.048 11.907 1.00 70.69 85 MET A N 1
ATOM 660 C CA . MET A 1 85 ? 12.115 -7.615 11.863 1.00 70.69 85 MET A CA 1
ATOM 661 C C . MET A 1 85 ? 12.477 -6.810 13.116 1.00 70.69 85 MET A C 1
ATOM 663 O O . MET A 1 85 ? 11.987 -5.697 13.323 1.00 70.69 85 MET A O 1
ATOM 667 N N . HIS A 1 86 ? 13.359 -7.357 13.958 1.00 68.94 86 HIS A N 1
ATOM 668 C CA . HIS A 1 86 ? 13.757 -6.732 15.227 1.00 68.94 86 HIS A CA 1
ATOM 669 C C . HIS A 1 86 ? 14.414 -5.353 15.060 1.00 68.94 86 HIS A C 1
ATOM 671 O O . HIS A 1 86 ? 14.283 -4.508 15.942 1.00 68.94 86 HIS A O 1
ATOM 677 N N . THR A 1 87 ? 15.062 -5.097 13.921 1.00 69.81 87 THR A N 1
ATOM 678 C CA . THR A 1 87 ? 15.676 -3.798 13.603 1.00 69.81 87 THR A CA 1
ATOM 679 C C . THR A 1 87 ? 14.658 -2.704 13.252 1.00 69.81 87 THR A C 1
ATOM 681 O O . THR A 1 87 ? 15.017 -1.532 13.279 1.00 69.81 87 THR A O 1
ATOM 684 N N . TYR A 1 88 ? 13.384 -3.043 12.998 1.00 64.75 88 TYR A N 1
ATOM 685 C CA . TYR A 1 88 ? 12.329 -2.098 12.595 1.00 64.75 88 TYR A CA 1
ATOM 686 C C . TYR A 1 88 ? 11.061 -2.246 13.449 1.00 64.75 88 TYR A C 1
ATOM 688 O O . TYR A 1 88 ? 10.008 -2.667 12.963 1.00 64.75 88 TYR A O 1
ATOM 696 N N . ARG A 1 89 ? 11.185 -1.913 14.744 1.00 66.81 89 ARG A N 1
ATOM 697 C CA . ARG A 1 89 ? 10.100 -1.801 15.746 1.00 66.81 89 ARG A CA 1
ATOM 698 C C . ARG A 1 89 ? 8.902 -2.730 15.496 1.00 66.81 89 ARG A C 1
ATOM 700 O O . ARG A 1 89 ? 7.809 -2.256 15.227 1.00 66.81 89 ARG A O 1
ATOM 707 N N . ARG A 1 90 ? 9.092 -4.045 15.629 1.00 66.38 90 ARG A N 1
ATOM 708 C CA . ARG A 1 90 ? 7.989 -5.028 15.678 1.00 66.38 90 ARG A CA 1
ATOM 709 C C . ARG A 1 90 ? 7.034 -5.015 14.461 1.00 66.38 90 ARG A C 1
ATOM 711 O O . ARG A 1 90 ? 5.825 -4.991 14.638 1.00 66.38 90 ARG A O 1
ATOM 718 N N . GLY A 1 91 ? 7.567 -5.048 13.236 1.00 65.69 91 GLY A N 1
ATOM 719 C CA . GLY A 1 91 ? 6.749 -5.213 12.016 1.00 65.69 91 GLY A CA 1
ATOM 720 C C . GLY A 1 91 ? 6.417 -3.912 11.277 1.00 65.69 91 GLY A C 1
ATOM 721 O O . GLY A 1 91 ? 5.680 -3.922 10.298 1.00 65.69 91 GLY A O 1
ATOM 722 N N . ALA A 1 92 ? 7.012 -2.782 11.673 1.00 79.69 92 ALA A N 1
ATOM 723 C CA . ALA A 1 92 ? 6.799 -1.497 11.002 1.00 79.69 92 ALA A CA 1
ATOM 724 C C . ALA A 1 92 ? 7.352 -1.437 9.559 1.00 79.69 92 ALA A C 1
ATOM 726 O O . ALA A 1 92 ? 7.067 -0.483 8.834 1.00 79.69 92 ALA A O 1
ATOM 727 N N . ALA A 1 93 ? 8.152 -2.427 9.147 1.00 83.62 93 ALA A N 1
ATOM 728 C CA . ALA A 1 93 ? 8.878 -2.453 7.876 1.00 83.62 93 ALA A CA 1
ATOM 729 C C . ALA A 1 93 ? 8.074 -2.982 6.677 1.00 83.62 93 ALA A C 1
ATOM 731 O O . ALA A 1 93 ? 8.577 -2.951 5.556 1.00 83.62 93 ALA A O 1
ATOM 732 N N . HIS A 1 94 ? 6.860 -3.492 6.871 1.00 87.50 94 HIS A N 1
ATOM 733 C CA . HIS A 1 94 ? 6.057 -4.045 5.779 1.00 87.50 94 HIS A CA 1
ATOM 734 C C . HIS A 1 94 ? 4.561 -3.901 6.052 1.00 87.50 94 HIS A C 1
ATOM 736 O O . HIS A 1 94 ? 4.132 -3.544 7.146 1.00 87.50 94 HIS A O 1
ATOM 742 N N . ALA A 1 95 ? 3.763 -4.182 5.025 1.00 92.44 95 ALA A N 1
ATOM 743 C CA . ALA A 1 95 ? 2.327 -4.335 5.174 1.00 92.44 95 ALA A CA 1
ATOM 744 C C . ALA A 1 95 ? 2.003 -5.627 5.938 1.00 92.44 95 ALA A C 1
ATOM 746 O O . ALA A 1 95 ? 2.628 -6.664 5.703 1.00 92.44 95 ALA A O 1
ATOM 747 N N . SER A 1 96 ? 0.981 -5.573 6.784 1.00 95.25 96 SER A N 1
ATOM 748 C CA . SER A 1 96 ? 0.283 -6.740 7.319 1.00 95.25 96 SER A CA 1
ATOM 749 C C . SER A 1 96 ? -1.221 -6.449 7.408 1.00 95.25 96 SER A C 1
ATOM 751 O O . SER A 1 96 ? -1.709 -5.556 6.709 1.00 95.25 96 SER A O 1
ATOM 753 N N . GLY A 1 97 ? -1.996 -7.176 8.209 1.00 95.94 97 GLY A N 1
ATOM 754 C CA . GLY A 1 97 ? -3.394 -6.821 8.462 1.00 95.94 97 GLY A CA 1
ATOM 755 C C . GLY A 1 97 ? -4.361 -7.089 7.309 1.00 95.94 97 GLY A C 1
ATOM 756 O O . GLY A 1 97 ? -5.422 -6.472 7.248 1.00 95.94 97 GLY A O 1
ATOM 757 N N . GLY A 1 98 ? -3.969 -7.905 6.324 1.00 97.69 98 GLY A N 1
ATOM 758 C CA . GLY A 1 98 ? -4.716 -8.062 5.071 1.00 97.69 98 GLY A CA 1
ATOM 759 C C . GLY A 1 98 ? -4.832 -6.763 4.270 1.00 97.69 98 GLY A C 1
ATOM 760 O O . GLY A 1 98 ? -5.824 -6.538 3.576 1.00 97.69 98 GLY A O 1
ATOM 761 N N . THR A 1 99 ? -3.825 -5.896 4.375 1.00 98.12 99 THR A N 1
ATOM 762 C CA . THR A 1 99 ? -3.777 -4.603 3.685 1.00 98.12 99 THR A CA 1
ATOM 763 C C . THR A 1 99 ? -3.707 -4.794 2.171 1.00 98.12 99 THR A C 1
ATOM 765 O O . THR A 1 99 ? -2.921 -5.611 1.688 1.00 98.12 99 THR A O 1
ATOM 768 N N . LEU A 1 100 ? -4.462 -3.987 1.413 1.00 98.56 100 LEU A N 1
ATOM 769 C CA . LEU A 1 100 ? -4.270 -3.800 -0.031 1.00 98.56 100 LEU A CA 1
ATOM 770 C C . LEU A 1 100 ? -2.942 -3.068 -0.275 1.00 98.56 100 LEU A C 1
ATOM 772 O O . LEU A 1 100 ? -2.896 -1.847 -0.386 1.00 98.56 100 LEU A O 1
ATOM 776 N N . SER A 1 101 ? -1.846 -3.822 -0.284 1.00 97.69 101 SER A N 1
ATOM 777 C CA . SER A 1 101 ? -0.470 -3.316 -0.311 1.00 97.69 101 SER A CA 1
ATOM 778 C C . SER A 1 101 ? -0.029 -2.862 -1.703 1.00 97.69 101 SER A C 1
ATOM 780 O O . SER A 1 101 ? 0.872 -2.036 -1.830 1.00 97.69 101 SER A O 1
ATOM 782 N N . LEU A 1 102 ? -0.687 -3.350 -2.754 1.00 98.00 102 LEU A N 1
ATOM 783 C CA . LEU A 1 102 ? -0.510 -2.879 -4.123 1.00 98.00 102 LEU A CA 1
ATOM 784 C C . LEU A 1 102 ? -1.858 -2.900 -4.837 1.00 98.00 102 LEU A C 1
ATOM 786 O O . LEU A 1 102 ? -2.563 -3.905 -4.796 1.00 98.00 102 LEU A O 1
ATOM 790 N N . LEU A 1 103 ? -2.175 -1.826 -5.551 1.00 98.25 103 LEU A N 1
ATOM 791 C CA . LEU A 1 103 ? -3.197 -1.808 -6.590 1.00 98.25 103 LEU A CA 1
ATOM 792 C C . LEU A 1 103 ? -2.595 -1.147 -7.822 1.00 98.25 103 LEU A C 1
ATOM 794 O O . LEU A 1 103 ? -2.193 0.010 -7.770 1.00 98.25 103 LEU A O 1
ATOM 798 N N . TYR A 1 104 ? -2.542 -1.871 -8.928 1.00 96.88 104 TYR A N 1
ATOM 799 C CA . TYR A 1 104 ? -2.016 -1.407 -10.204 1.00 96.88 104 TYR A CA 1
ATOM 800 C C . TYR A 1 104 ? -3.054 -1.639 -11.296 1.00 96.88 104 TYR A C 1
ATOM 802 O O . TYR A 1 104 ? -3.681 -2.698 -11.348 1.00 96.88 104 TYR A O 1
ATOM 810 N N . LYS A 1 105 ? -3.213 -0.676 -12.201 1.00 95.75 105 LYS A N 1
ATOM 811 C CA . LYS A 1 105 ? -4.077 -0.804 -13.374 1.00 95.75 105 LYS A CA 1
ATOM 812 C C . LYS A 1 105 ? -3.251 -0.631 -14.639 1.00 95.75 105 LYS A C 1
ATOM 814 O O . LYS A 1 105 ? -2.553 0.372 -14.800 1.00 95.75 105 LYS A O 1
ATOM 819 N N . ASN A 1 106 ? -3.353 -1.590 -15.557 1.00 92.31 106 ASN A N 1
ATOM 820 C CA . ASN A 1 106 ? -2.662 -1.500 -16.841 1.00 92.31 106 ASN A CA 1
ATOM 821 C C . ASN A 1 106 ? -3.060 -0.215 -17.588 1.00 92.31 106 ASN A C 1
ATOM 823 O O . ASN A 1 106 ? -4.245 0.103 -17.678 1.00 92.31 106 ASN A O 1
ATOM 827 N N . GLY A 1 107 ? -2.072 0.514 -18.105 1.00 89.88 107 GLY A N 1
ATOM 828 C CA . GLY A 1 107 ? -2.254 1.812 -18.766 1.00 89.88 107 GLY A CA 1
ATOM 829 C C . GLY A 1 107 ? -2.353 3.024 -17.828 1.00 89.88 107 GLY A C 1
ATOM 830 O O . GLY A 1 107 ? -2.103 4.134 -18.281 1.00 89.88 107 GLY A O 1
ATOM 831 N N . THR A 1 108 ? -2.658 2.839 -16.538 1.00 92.62 108 THR A N 1
ATOM 832 C CA . THR A 1 108 ? -2.709 3.936 -15.547 1.00 92.62 108 THR A CA 1
ATOM 833 C C . THR A 1 108 ? -1.504 3.928 -14.609 1.00 92.62 108 THR A C 1
ATOM 835 O O . THR A 1 108 ? -0.999 4.989 -14.261 1.00 92.62 108 THR A O 1
ATOM 838 N N . GLY A 1 109 ? -1.012 2.753 -14.214 1.00 94.00 109 GLY A N 1
ATOM 839 C CA . GLY A 1 109 ? 0.079 2.627 -13.249 1.00 94.00 109 GLY A CA 1
ATOM 840 C C . GLY A 1 109 ? -0.392 2.201 -11.857 1.00 94.00 109 GLY A C 1
ATOM 841 O O . GLY A 1 109 ? -1.473 1.627 -11.694 1.00 94.00 109 GLY A O 1
ATOM 842 N N . ALA A 1 110 ? 0.452 2.445 -10.853 1.00 95.31 110 ALA A N 1
ATOM 843 C CA . ALA A 1 110 ? 0.134 2.158 -9.459 1.00 95.31 110 ALA A CA 1
ATOM 844 C C . ALA A 1 110 ? -0.887 3.172 -8.927 1.00 95.31 110 ALA A C 1
ATOM 846 O O . ALA A 1 110 ? -0.659 4.373 -9.004 1.00 95.31 110 ALA A O 1
ATOM 847 N N . MET A 1 111 ? -1.992 2.661 -8.389 1.00 97.62 111 MET A N 1
ATOM 848 C CA . MET A 1 111 ? -3.041 3.418 -7.705 1.00 97.62 111 MET A CA 1
ATOM 849 C C . MET A 1 111 ? -2.842 3.423 -6.192 1.00 97.62 111 MET A C 1
ATOM 851 O O . MET A 1 111 ? -3.048 4.433 -5.527 1.00 97.62 111 MET A O 1
ATOM 855 N N . ILE A 1 112 ? -2.400 2.285 -5.657 1.00 97.50 112 ILE A N 1
ATOM 856 C CA . ILE A 1 112 ? -1.924 2.131 -4.284 1.00 97.50 112 ILE A CA 1
ATOM 857 C C . ILE A 1 112 ? -0.562 1.458 -4.374 1.00 97.50 112 ILE A C 1
ATOM 859 O O . ILE A 1 112 ? -0.431 0.426 -5.032 1.00 97.50 112 ILE A O 1
ATOM 863 N N . ALA A 1 113 ? 0.433 2.031 -3.707 1.00 96.19 113 ALA A N 1
ATOM 864 C CA . ALA A 1 113 ? 1.758 1.450 -3.546 1.00 96.19 113 ALA A CA 1
ATOM 865 C C . ALA A 1 113 ? 2.152 1.587 -2.074 1.00 96.19 113 ALA A C 1
ATOM 867 O O . ALA A 1 113 ? 2.615 2.642 -1.644 1.00 96.19 113 ALA A O 1
ATOM 868 N N . GLY A 1 114 ? 1.890 0.535 -1.299 1.00 94.94 114 GLY A N 1
ATOM 869 C CA . GLY A 1 114 ? 2.171 0.495 0.128 1.00 94.94 114 GLY A CA 1
ATOM 870 C C . GLY A 1 114 ? 3.652 0.724 0.422 1.00 94.94 114 GLY A C 1
ATOM 871 O O . GLY A 1 114 ? 4.526 0.280 -0.321 1.00 94.94 114 GLY A O 1
ATOM 872 N N . SER A 1 115 ? 3.924 1.417 1.522 1.00 93.81 115 SER A N 1
ATOM 873 C CA . SER A 1 115 ? 5.276 1.693 2.007 1.00 93.81 115 SER A CA 1
ATOM 874 C C . SER A 1 115 ? 5.525 1.003 3.349 1.00 93.81 115 SER A C 1
ATOM 876 O O . SER A 1 115 ? 4.687 0.240 3.825 1.00 93.81 115 SER A O 1
ATOM 878 N N . VAL A 1 116 ? 6.644 1.308 4.011 1.00 91.81 116 VAL A N 1
ATOM 879 C CA . VAL A 1 116 ? 6.775 0.986 5.440 1.00 91.81 116 VAL A CA 1
ATOM 880 C C . VAL A 1 116 ? 5.787 1.832 6.255 1.00 91.81 116 VAL A C 1
ATOM 882 O O . VAL A 1 116 ? 5.387 2.922 5.821 1.00 91.81 116 VAL A O 1
ATOM 885 N N . TYR A 1 117 ? 5.355 1.329 7.409 1.00 91.56 117 TYR A N 1
ATOM 886 C CA . TYR A 1 117 ? 4.396 2.021 8.273 1.00 91.56 117 TYR A CA 1
ATOM 887 C C . TYR A 1 117 ? 5.040 3.193 9.018 1.00 91.56 117 TYR A C 1
ATOM 889 O O . TYR A 1 117 ? 4.495 4.296 9.034 1.00 91.56 117 TYR A O 1
ATOM 897 N N . ASP A 1 118 ? 6.219 2.961 9.595 1.00 88.31 118 ASP A N 1
ATOM 898 C CA . ASP A 1 118 ? 6.998 3.980 10.296 1.00 88.31 118 ASP A CA 1
ATOM 899 C C . ASP A 1 118 ? 8.397 4.058 9.686 1.00 88.31 118 ASP A C 1
ATOM 901 O O . ASP A 1 118 ? 9.147 3.081 9.682 1.00 88.31 118 ASP A O 1
ATOM 905 N N . TYR A 1 119 ? 8.731 5.215 9.118 1.00 88.25 119 TYR A N 1
ATOM 906 C CA . TYR A 1 119 ? 10.031 5.435 8.498 1.00 88.25 119 TYR A CA 1
ATOM 907 C C . TYR A 1 119 ? 11.027 5.928 9.540 1.00 88.25 119 TYR A C 1
ATOM 909 O O . TYR A 1 119 ? 10.882 7.027 10.073 1.00 88.25 119 TYR A O 1
ATOM 917 N N . GLN A 1 120 ? 12.070 5.139 9.780 1.00 83.75 120 GLN A N 1
ATOM 918 C CA . GLN A 1 120 ? 13.175 5.499 10.660 1.00 83.75 120 GLN A CA 1
ATOM 919 C C . GLN A 1 120 ? 14.490 5.331 9.911 1.00 83.75 120 GLN A C 1
ATOM 921 O O . GLN A 1 120 ? 14.689 4.324 9.240 1.00 83.75 120 GLN A O 1
ATOM 926 N N . GLN A 1 121 ? 15.396 6.300 10.038 1.00 84.81 121 GLN A N 1
ATOM 927 C CA . GLN A 1 121 ? 16.740 6.204 9.467 1.00 84.81 121 GLN A CA 1
ATOM 928 C C . GLN A 1 121 ? 17.612 5.274 10.322 1.00 84.81 121 GLN A C 1
ATOM 930 O O . GLN A 1 121 ? 18.443 5.733 11.101 1.00 84.81 121 GLN A O 1
ATOM 935 N N . THR A 1 122 ? 17.404 3.963 10.199 1.00 82.81 122 THR A N 1
ATOM 936 C CA . THR A 1 122 ? 18.201 2.939 10.898 1.00 82.81 122 THR A CA 1
ATOM 937 C C . THR A 1 122 ? 19.644 2.889 10.400 1.00 82.81 122 THR A C 1
ATOM 939 O O . THR A 1 122 ? 20.539 2.527 11.157 1.00 82.81 122 THR A O 1
ATOM 942 N N . GLU A 1 123 ? 19.884 3.306 9.154 1.00 82.31 123 GLU A N 1
ATOM 943 C CA . GLU A 1 123 ? 21.210 3.450 8.547 1.00 82.31 123 GLU A CA 1
ATOM 944 C C . GLU A 1 123 ? 21.416 4.906 8.086 1.00 82.31 123 GLU A C 1
ATOM 946 O O . GLU A 1 123 ? 21.277 5.205 6.900 1.00 82.31 123 GLU A O 1
ATOM 951 N N . PRO A 1 124 ? 21.734 5.856 8.987 1.00 80.81 124 PRO A N 1
ATOM 952 C CA . PRO A 1 124 ? 21.741 7.291 8.671 1.00 80.81 124 PRO A CA 1
ATOM 953 C C . PRO A 1 124 ? 22.643 7.691 7.497 1.00 80.81 124 PRO A C 1
ATOM 955 O O . PRO A 1 124 ? 22.330 8.630 6.773 1.00 80.81 124 PRO A O 1
ATOM 958 N N . ASN A 1 125 ? 23.742 6.963 7.289 1.00 82.94 125 ASN A N 1
ATOM 959 C CA . ASN A 1 125 ? 24.680 7.213 6.191 1.00 82.94 125 ASN A CA 1
ATOM 960 C C . ASN A 1 125 ? 24.179 6.687 4.836 1.00 82.94 125 ASN A C 1
ATOM 962 O O . ASN A 1 125 ? 24.708 7.070 3.796 1.00 82.94 125 ASN A O 1
ATOM 966 N N . ASN A 1 126 ? 23.185 5.799 4.857 1.00 80.81 126 ASN A N 1
ATOM 967 C CA . ASN A 1 126 ? 22.695 5.059 3.700 1.00 80.81 126 ASN A CA 1
ATOM 968 C C . ASN A 1 126 ? 21.215 5.362 3.388 1.00 80.81 126 ASN A C 1
ATOM 970 O O . ASN A 1 126 ? 20.702 5.001 2.332 1.00 80.81 126 ASN A O 1
ATOM 974 N N . MET A 1 127 ? 20.533 6.069 4.294 1.00 85.31 127 MET A N 1
ATOM 975 C CA . MET A 1 127 ? 19.125 6.441 4.203 1.00 85.31 127 MET A CA 1
ATOM 976 C C . MET A 1 127 ? 18.951 7.954 4.127 1.00 85.31 127 MET A C 1
ATOM 978 O O . MET A 1 127 ? 19.604 8.720 4.833 1.00 85.31 127 MET A O 1
ATOM 982 N N . GLN A 1 128 ? 17.992 8.394 3.319 1.00 86.75 128 GLN A N 1
ATOM 983 C CA . GLN A 1 128 ? 17.713 9.811 3.103 1.00 86.75 128 GLN A CA 1
ATOM 984 C C . GLN A 1 128 ? 16.662 10.340 4.091 1.00 86.75 128 GLN A C 1
ATOM 986 O O . GLN A 1 128 ? 15.648 9.690 4.334 1.00 86.75 128 GLN A O 1
ATOM 991 N N . ALA A 1 129 ? 16.873 11.536 4.640 1.00 88.25 129 ALA A N 1
ATOM 992 C CA . ALA A 1 129 ? 15.840 12.250 5.388 1.00 88.25 129 ALA A CA 1
ATOM 993 C C . ALA A 1 129 ? 14.897 12.993 4.419 1.00 88.25 129 ALA A C 1
ATOM 995 O O . ALA A 1 129 ? 15.377 13.518 3.407 1.00 88.25 129 ALA A O 1
ATOM 996 N N . PRO A 1 130 ? 13.580 13.079 4.698 1.00 87.81 130 PRO A N 1
ATOM 997 C CA . PRO A 1 130 ? 12.676 13.873 3.871 1.00 87.81 130 PRO A CA 1
ATOM 998 C C . PRO A 1 130 ? 13.062 15.353 3.933 1.00 87.81 130 PRO A C 1
ATOM 1000 O O . PRO A 1 130 ? 13.335 15.883 5.009 1.00 87.81 130 PRO A O 1
ATOM 1003 N N . ALA A 1 131 ? 13.069 16.025 2.786 1.00 86.50 131 ALA A N 1
ATOM 1004 C CA . ALA A 1 131 ? 13.411 17.441 2.665 1.00 86.50 131 ALA A CA 1
ATOM 1005 C C . ALA A 1 131 ? 12.215 18.278 2.174 1.00 86.50 131 ALA A C 1
ATOM 1007 O O . ALA A 1 131 ? 11.144 17.753 1.873 1.00 86.50 131 ALA A O 1
ATOM 1008 N N . GLY A 1 132 ? 12.385 19.599 2.081 1.00 81.12 132 GLY A N 1
ATOM 1009 C CA . GLY A 1 132 ? 11.441 20.470 1.366 1.00 81.12 132 GLY A CA 1
ATOM 1010 C C . GLY A 1 132 ? 10.082 20.687 2.042 1.00 81.12 132 GLY A C 1
ATOM 1011 O O . GLY A 1 132 ? 9.147 21.124 1.380 1.00 81.12 132 GLY A O 1
ATOM 1012 N N . GLY A 1 133 ? 9.950 20.375 3.338 1.00 81.50 133 GLY A N 1
ATOM 1013 C CA . GLY A 1 133 ? 8.729 20.630 4.118 1.00 81.50 133 GLY A CA 1
ATOM 1014 C C . GLY A 1 133 ? 7.515 19.788 3.712 1.00 81.50 133 GLY A C 1
ATOM 1015 O O . GLY A 1 133 ? 6.413 20.027 4.209 1.00 81.50 133 GLY A O 1
ATOM 1016 N N . ILE A 1 134 ? 7.691 18.805 2.823 1.00 84.62 134 ILE A N 1
ATOM 1017 C CA . ILE A 1 134 ? 6.606 17.918 2.419 1.00 84.62 134 ILE A CA 1
ATOM 1018 C C . ILE A 1 134 ? 6.217 16.981 3.558 1.00 84.62 134 ILE A C 1
ATOM 1020 O O . ILE A 1 134 ? 7.052 16.509 4.332 1.00 84.62 134 ILE A O 1
ATOM 1024 N N . ARG A 1 135 ? 4.923 16.674 3.649 1.00 92.31 135 ARG A N 1
ATOM 1025 C CA . ARG A 1 135 ? 4.421 15.721 4.629 1.00 92.31 135 ARG A CA 1
ATOM 1026 C C . ARG A 1 135 ? 4.842 14.304 4.253 1.00 92.31 135 ARG A C 1
ATOM 1028 O O . ARG A 1 135 ? 4.220 13.677 3.398 1.00 92.31 135 ARG A O 1
ATOM 1035 N N . HIS A 1 136 ? 5.864 13.803 4.936 1.00 93.56 136 HIS A N 1
ATOM 1036 C CA . HIS A 1 136 ? 6.261 12.407 4.840 1.00 93.56 136 HIS A CA 1
ATOM 1037 C C . HIS A 1 136 ? 5.295 11.520 5.637 1.00 93.56 136 HIS A C 1
ATOM 1039 O O . HIS A 1 136 ? 5.171 11.694 6.851 1.00 93.56 136 HIS A O 1
ATOM 1045 N N .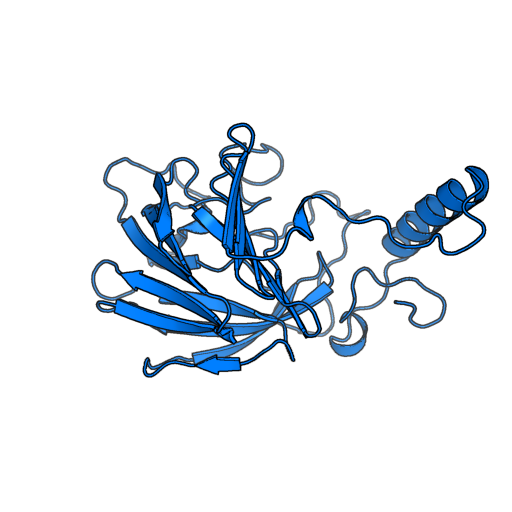 ALA A 1 137 ? 4.580 10.602 4.983 1.00 94.31 137 ALA A N 1
ATOM 1046 C CA . ALA A 1 137 ? 3.614 9.724 5.652 1.00 94.31 137 ALA A CA 1
ATOM 1047 C C . ALA A 1 137 ? 3.445 8.396 4.914 1.00 94.31 137 ALA A C 1
ATOM 1049 O O . ALA A 1 137 ? 3.493 8.365 3.687 1.00 94.31 137 ALA A O 1
ATOM 1050 N N . THR A 1 138 ? 3.228 7.317 5.673 1.00 95.06 138 THR A N 1
ATOM 1051 C CA . THR A 1 138 ? 3.051 5.973 5.113 1.00 95.06 138 THR A CA 1
ATOM 1052 C C . THR A 1 138 ? 1.959 5.922 4.047 1.00 95.06 138 THR A C 1
ATOM 1054 O O . THR A 1 138 ? 0.899 6.536 4.182 1.00 95.06 138 THR A O 1
ATOM 1057 N N . LEU A 1 139 ? 2.223 5.145 2.999 1.00 96.81 139 LEU A N 1
ATOM 1058 C CA . LEU A 1 139 ? 1.311 4.893 1.891 1.00 96.81 139 LEU A CA 1
ATOM 1059 C C . LEU A 1 139 ? 0.481 3.619 2.087 1.00 96.81 139 LEU A C 1
ATOM 1061 O O . LEU A 1 139 ? -0.211 3.200 1.164 1.00 96.81 139 LEU A O 1
ATOM 1065 N N . LEU A 1 140 ? 0.530 2.997 3.270 1.00 96.94 140 LEU A N 1
ATOM 1066 C CA . LEU A 1 140 ? -0.322 1.854 3.594 1.00 96.94 140 LEU A CA 1
ATOM 1067 C C . LEU A 1 140 ? -1.774 2.300 3.838 1.00 96.94 140 LEU A C 1
ATOM 1069 O O . LEU A 1 140 ? -2.017 3.100 4.758 1.00 96.94 140 LEU A O 1
ATOM 1073 N N . PRO A 1 141 ? -2.746 1.756 3.075 1.00 97.88 141 PRO A N 1
ATOM 1074 C CA . PRO A 1 141 ? -4.152 1.808 3.451 1.00 97.88 141 PRO A CA 1
ATOM 1075 C C . PRO A 1 141 ? -4.360 1.155 4.814 1.00 97.88 141 PRO A C 1
ATOM 1077 O O . PRO A 1 141 ? -3.834 0.073 5.072 1.00 97.88 141 PRO A O 1
ATOM 1080 N N . ARG A 1 142 ? -5.117 1.804 5.695 1.00 97.31 142 ARG A N 1
ATOM 1081 C CA . ARG A 1 142 ? -5.321 1.312 7.064 1.00 97.31 142 ARG A CA 1
ATOM 1082 C C . ARG A 1 142 ? -6.533 1.949 7.714 1.00 97.31 142 ARG A C 1
ATOM 1084 O O . ARG A 1 142 ? -6.877 3.081 7.387 1.00 97.31 142 ARG A O 1
ATOM 1091 N N . ALA A 1 143 ? -7.127 1.266 8.682 1.00 96.75 143 ALA A N 1
ATOM 1092 C CA . ALA A 1 143 ? -7.895 1.952 9.710 1.00 96.75 143 ALA A CA 1
ATOM 1093 C C . ALA A 1 143 ? -6.957 2.305 10.871 1.00 96.75 143 ALA A C 1
ATOM 1095 O O . ALA A 1 143 ? -6.079 1.512 11.210 1.00 96.75 143 ALA A O 1
ATOM 1096 N N . GLU A 1 144 ? -7.108 3.500 11.437 1.00 95.19 144 GLU A N 1
ATOM 1097 C CA . GLU A 1 144 ? -6.238 4.038 12.485 1.00 95.19 144 GLU A CA 1
ATOM 1098 C C . GLU A 1 144 ? -7.063 4.775 13.550 1.00 95.19 144 GLU A C 1
ATOM 1100 O O . GLU A 1 144 ? -7.992 5.515 13.219 1.00 95.19 144 GLU A O 1
ATOM 1105 N N . TYR A 1 145 ? -6.694 4.621 14.822 1.00 92.31 145 TYR A N 1
ATOM 1106 C CA . TYR A 1 145 ? -7.146 5.500 15.904 1.00 92.31 145 TYR A CA 1
ATOM 1107 C C . TYR A 1 145 ? -6.001 5.830 16.864 1.00 92.31 145 TYR A C 1
ATOM 1109 O O . TYR A 1 145 ? -4.940 5.199 16.850 1.00 92.31 145 TYR A O 1
ATOM 1117 N N . VAL A 1 146 ? -6.230 6.838 17.706 1.00 91.25 146 VAL A N 1
ATOM 1118 C CA . VAL A 1 146 ? -5.313 7.229 18.779 1.00 91.25 146 VAL A CA 1
ATOM 1119 C C . VAL A 1 146 ? -6.049 7.165 20.109 1.00 91.25 146 VAL A C 1
ATOM 1121 O O . VAL A 1 146 ? -7.136 7.724 20.238 1.00 91.25 146 VAL A O 1
ATOM 1124 N N . LYS A 1 147 ? -5.449 6.503 21.097 1.00 88.56 147 LYS A N 1
ATOM 1125 C CA . LYS A 1 147 ? -5.936 6.448 22.479 1.00 88.56 147 LYS A CA 1
ATOM 1126 C C . LYS A 1 147 ? -4.760 6.680 23.413 1.00 88.56 147 LYS A C 1
ATOM 1128 O O . LYS A 1 147 ? -3.727 6.042 23.247 1.00 88.56 147 LYS A O 1
ATOM 1133 N N . ASP A 1 148 ? -4.904 7.625 24.340 1.00 89.25 148 ASP A N 1
ATOM 1134 C CA . ASP A 1 148 ? -3.876 7.970 25.334 1.00 89.25 148 ASP A CA 1
ATOM 1135 C C . ASP A 1 148 ? -2.490 8.269 24.714 1.00 89.25 148 ASP A C 1
ATOM 1137 O O . ASP A 1 148 ? -1.445 7.957 25.272 1.00 89.25 148 ASP A O 1
ATOM 1141 N N . GLY A 1 149 ? -2.477 8.865 23.513 1.00 89.38 149 GLY A N 1
ATOM 1142 C CA . GLY A 1 149 ? -1.255 9.172 22.755 1.00 89.38 149 GLY A CA 1
ATOM 1143 C C . GLY A 1 149 ? -0.645 7.989 21.987 1.00 89.38 149 GLY A C 1
ATOM 1144 O O . GLY A 1 149 ? 0.284 8.191 21.203 1.00 89.38 149 GLY A O 1
ATOM 1145 N N . VAL A 1 150 ? -1.186 6.780 22.143 1.00 91.31 150 VAL A N 1
ATOM 1146 C CA . VAL A 1 150 ? -0.764 5.569 21.429 1.00 91.31 150 VAL A CA 1
ATOM 1147 C C . VAL A 1 150 ? -1.567 5.424 20.141 1.00 91.31 150 VAL A C 1
ATOM 1149 O O . VAL A 1 150 ? -2.793 5.552 20.132 1.00 91.31 150 VAL A O 1
ATOM 1152 N N . LYS A 1 151 ? -0.868 5.162 19.033 1.00 92.31 151 LYS A N 1
ATOM 1153 C CA . LYS A 1 151 ? -1.472 4.955 17.715 1.00 92.31 151 LYS A CA 1
ATOM 1154 C C . LYS A 1 151 ? -1.677 3.469 17.447 1.00 92.31 151 LYS A C 1
ATOM 1156 O O . LYS A 1 151 ? -0.730 2.691 17.551 1.00 92.31 151 LYS A O 1
ATOM 1161 N N . TYR A 1 152 ? -2.879 3.129 17.007 1.00 93.56 152 TYR A N 1
ATOM 1162 C CA . TYR A 1 152 ? -3.276 1.775 16.652 1.00 93.56 152 TYR A CA 1
ATOM 1163 C C . TYR A 1 152 ? -3.703 1.734 15.190 1.00 93.56 152 TYR A C 1
ATOM 1165 O O . TYR A 1 152 ? -4.442 2.615 14.751 1.00 93.56 152 TYR A O 1
ATOM 1173 N N . ALA A 1 153 ? -3.249 0.734 14.439 1.00 95.12 153 ALA A N 1
ATOM 1174 C CA . ALA A 1 153 ? -3.533 0.603 13.019 1.00 95.12 153 ALA A CA 1
ATOM 1175 C C . ALA A 1 153 ? -3.726 -0.855 12.597 1.00 95.12 153 ALA A C 1
ATOM 1177 O O . ALA A 1 153 ? -3.032 -1.752 13.071 1.00 95.12 153 ALA A O 1
ATOM 1178 N N . THR A 1 154 ? -4.638 -1.083 11.652 1.00 95.94 154 THR A N 1
ATOM 1179 C CA . THR A 1 154 ? -4.936 -2.436 11.153 1.00 95.94 154 THR A CA 1
ATOM 1180 C C . THR A 1 154 ? -3.791 -3.051 10.370 1.00 95.94 154 THR A C 1
ATOM 1182 O O . THR A 1 154 ? -3.589 -4.254 10.428 1.00 95.94 154 THR A O 1
ATOM 1185 N N . CYS A 1 155 ? -2.989 -2.239 9.676 1.00 95.69 155 CYS A N 1
ATOM 1186 C CA . CYS A 1 155 ? -1.846 -2.717 8.896 1.00 95.69 155 CYS A CA 1
ATOM 1187 C C . CYS A 1 155 ? -0.680 -3.254 9.752 1.00 95.69 155 CYS A C 1
ATOM 1189 O O . CYS A 1 155 ? 0.323 -3.682 9.186 1.00 95.69 155 CYS A O 1
ATOM 1191 N N . LEU A 1 156 ? -0.806 -3.208 11.084 1.00 94.69 156 LEU A N 1
ATOM 1192 C CA . LEU A 1 156 ? 0.136 -3.764 12.059 1.00 94.69 156 LEU A CA 1
ATOM 1193 C C . LEU A 1 156 ? -0.331 -5.101 12.654 1.00 94.69 156 LEU A C 1
ATOM 1195 O O . LEU A 1 156 ? 0.378 -5.669 13.482 1.00 94.69 156 LEU A O 1
ATOM 1199 N N . ASP A 1 157 ? -1.517 -5.588 12.285 1.00 94.69 157 ASP A N 1
ATOM 1200 C CA . ASP A 1 157 ? -2.012 -6.880 12.754 1.00 94.69 157 ASP A CA 1
ATOM 1201 C C . ASP A 1 157 ? -1.335 -8.034 12.014 1.00 94.69 157 ASP A C 1
ATOM 1203 O O . ASP A 1 157 ? -1.581 -8.246 10.827 1.00 94.69 157 ASP A O 1
ATOM 1207 N N . LEU A 1 158 ? -0.497 -8.774 12.737 1.00 93.44 158 LEU A N 1
ATOM 1208 C CA . LEU A 1 158 ? 0.274 -9.906 12.224 1.00 93.44 158 LEU A CA 1
ATOM 1209 C C . LEU A 1 158 ? -0.536 -11.211 12.162 1.00 93.44 158 LEU A C 1
ATOM 1211 O O . LEU A 1 158 ? -0.043 -12.191 11.620 1.00 93.44 158 LEU A O 1
ATOM 1215 N N . ASP A 1 159 ? -1.758 -11.229 12.700 1.00 93.56 159 ASP A N 1
ATOM 1216 C CA . ASP A 1 159 ? -2.628 -12.413 12.774 1.00 93.56 159 ASP A CA 1
ATOM 1217 C C . ASP A 1 159 ? -4.006 -12.141 12.137 1.00 93.56 159 ASP A C 1
ATOM 1219 O O . ASP A 1 159 ? -5.046 -12.678 12.528 1.00 93.56 159 ASP A O 1
ATOM 1223 N N . ALA A 1 160 ? -4.038 -11.250 11.141 1.00 95.25 160 ALA A N 1
ATOM 1224 C CA . ALA A 1 160 ? -5.277 -10.889 10.469 1.00 95.25 160 ALA A CA 1
ATOM 1225 C C . ALA A 1 160 ? -5.854 -12.060 9.665 1.00 95.25 160 ALA A C 1
ATOM 1227 O O . ALA A 1 160 ? -5.165 -12.753 8.910 1.00 95.25 160 ALA A O 1
ATOM 1228 N N . GLN A 1 161 ? -7.172 -12.220 9.751 1.00 97.06 161 GLN A N 1
ATOM 1229 C CA . GLN A 1 161 ? -7.891 -13.256 9.019 1.00 97.06 161 GLN A CA 1
ATOM 1230 C C . GLN A 1 161 ? -8.212 -12.760 7.613 1.00 97.06 161 GLN A C 1
ATOM 1232 O O . GLN A 1 161 ? -8.855 -11.723 7.458 1.00 97.06 161 GLN A O 1
ATOM 1237 N N . ILE A 1 162 ? -7.801 -13.511 6.587 1.00 98.44 162 ILE A N 1
ATOM 1238 C CA . ILE A 1 162 ? -8.022 -13.173 5.176 1.00 98.44 162 ILE A CA 1
ATOM 1239 C C . ILE A 1 162 ? -8.682 -14.360 4.477 1.00 98.44 162 ILE A C 1
ATOM 1241 O O . ILE A 1 162 ? -8.115 -15.448 4.415 1.00 98.44 162 ILE A O 1
ATOM 1245 N N . THR A 1 163 ? -9.869 -14.151 3.912 1.00 98.12 163 THR A N 1
ATOM 1246 C CA . THR A 1 163 ? -10.583 -15.158 3.112 1.00 98.12 163 THR A CA 1
ATOM 1247 C C . THR A 1 163 ? -10.945 -14.583 1.752 1.00 98.12 163 THR A C 1
ATOM 1249 O O . THR A 1 163 ? -11.614 -13.555 1.678 1.00 98.12 163 THR A O 1
ATOM 1252 N N . LEU A 1 164 ? -10.552 -15.255 0.668 1.00 97.94 164 LEU A N 1
ATOM 1253 C CA . LEU A 1 164 ? -10.929 -14.876 -0.697 1.00 97.94 164 LEU A CA 1
ATOM 1254 C C . LEU A 1 164 ? -11.964 -15.840 -1.272 1.00 97.94 164 LEU A C 1
ATOM 1256 O O . LEU A 1 164 ? -11.940 -17.039 -0.994 1.00 97.94 164 LEU A O 1
ATOM 1260 N N . ARG A 1 165 ? -12.866 -15.305 -2.096 1.00 96.62 165 ARG A N 1
ATOM 1261 C CA . ARG A 1 165 ? -13.881 -16.063 -2.832 1.00 96.62 165 ARG A CA 1
ATOM 1262 C C . ARG A 1 165 ? -13.902 -15.620 -4.290 1.00 96.62 165 ARG A C 1
ATOM 1264 O O . ARG A 1 165 ? -13.846 -14.423 -4.572 1.00 96.62 165 ARG A O 1
ATOM 1271 N N . SER A 1 166 ? -14.000 -16.592 -5.193 1.00 95.88 166 SER A N 1
ATOM 1272 C CA . SER A 1 166 ? -14.249 -16.344 -6.613 1.00 95.88 166 SER A CA 1
ATOM 1273 C C . SER A 1 166 ? -15.747 -16.298 -6.888 1.00 95.88 166 SER A C 1
ATOM 1275 O O . SER A 1 166 ? -16.492 -17.175 -6.455 1.00 95.88 166 SER A O 1
ATOM 1277 N N . GLU A 1 167 ? -16.166 -15.296 -7.646 1.00 93.06 167 GLU A N 1
ATOM 1278 C CA . GLU A 1 167 ? -17.506 -15.124 -8.208 1.00 93.06 167 GLU A CA 1
ATOM 1279 C C . GLU A 1 167 ? -17.392 -15.080 -9.743 1.00 93.06 167 GLU A C 1
ATOM 1281 O O . GLU A 1 167 ? -16.297 -14.907 -10.278 1.00 93.06 167 GLU A O 1
ATOM 1286 N N . GLU A 1 168 ? -18.513 -15.186 -10.466 1.00 86.25 168 GLU A N 1
ATOM 1287 C CA . GLU A 1 168 ? -18.546 -15.302 -11.939 1.00 86.25 168 GLU A CA 1
ATOM 1288 C C . GLU A 1 168 ? -17.728 -14.220 -12.677 1.00 86.25 168 GLU A C 1
ATOM 1290 O O . GLU A 1 168 ? -17.165 -14.491 -13.731 1.00 86.25 168 GLU A O 1
ATOM 1295 N N . ASN A 1 169 ? -17.594 -13.012 -12.111 1.00 93.88 169 ASN A N 1
ATOM 1296 C CA . ASN A 1 169 ? -16.756 -11.934 -12.657 1.00 93.88 169 ASN A CA 1
ATOM 1297 C C . ASN A 1 169 ? -16.133 -11.030 -11.579 1.00 93.88 169 ASN A C 1
ATOM 1299 O O . ASN A 1 169 ? -15.877 -9.843 -11.809 1.00 93.88 169 ASN A O 1
ATOM 1303 N N . ALA A 1 170 ? -15.903 -11.567 -10.384 1.00 97.62 170 ALA A N 1
ATOM 1304 C CA . ALA A 1 170 ? -15.278 -10.813 -9.306 1.00 97.62 170 ALA A CA 1
ATOM 1305 C C . ALA A 1 170 ? -14.479 -11.715 -8.371 1.00 97.62 170 ALA A C 1
ATOM 1307 O O . ALA A 1 170 ? -14.772 -12.899 -8.233 1.00 97.62 170 ALA A O 1
ATOM 1308 N N . ILE A 1 171 ? -13.492 -11.127 -7.702 1.00 98.50 171 ILE A N 1
ATOM 1309 C CA . ILE A 1 171 ? -12.908 -11.705 -6.493 1.00 98.50 171 ILE A CA 1
ATOM 1310 C C . ILE A 1 171 ? -13.338 -10.832 -5.321 1.00 98.50 171 ILE A C 1
ATOM 1312 O O . ILE A 1 171 ? -13.187 -9.610 -5.379 1.00 98.50 171 ILE A O 1
ATOM 1316 N N . THR A 1 172 ? -13.830 -11.455 -4.258 1.00 98.62 172 THR A N 1
ATOM 1317 C CA . THR A 1 172 ? -14.154 -10.769 -3.005 1.00 98.62 172 THR A CA 1
ATOM 1318 C C . THR A 1 172 ? -13.229 -11.284 -1.913 1.00 98.62 172 THR A C 1
ATOM 1320 O O . THR A 1 172 ? -13.186 -12.486 -1.647 1.00 98.62 172 THR A O 1
ATOM 1323 N N . ALA A 1 173 ? -12.478 -10.383 -1.285 1.00 98.62 173 ALA A N 1
ATOM 1324 C CA . ALA A 1 173 ? -11.686 -10.671 -0.099 1.00 98.62 173 ALA A CA 1
ATOM 1325 C C . ALA A 1 173 ? -12.383 -10.105 1.137 1.00 98.62 173 ALA A C 1
ATOM 1327 O O . ALA A 1 173 ? -12.725 -8.923 1.175 1.00 98.62 173 ALA A O 1
ATOM 1328 N N . LEU A 1 174 ? -12.566 -10.955 2.138 1.00 98.56 174 LEU A N 1
ATOM 1329 C CA . LEU A 1 174 ? -13.037 -10.605 3.468 1.00 98.56 174 LEU A CA 1
ATOM 1330 C C . LEU A 1 174 ? -11.828 -10.616 4.395 1.00 98.56 174 LEU A C 1
ATOM 1332 O O . LEU A 1 174 ? -11.134 -11.632 4.490 1.00 98.56 174 LEU A O 1
ATOM 1336 N N . VAL A 1 175 ? -11.572 -9.490 5.046 1.00 98.50 175 VAL A N 1
ATOM 1337 C CA . VAL A 1 175 ? -10.456 -9.322 5.972 1.00 98.50 175 VAL A CA 1
ATOM 1338 C C . VAL A 1 175 ? -10.989 -8.867 7.316 1.00 98.50 175 VAL A C 1
ATOM 1340 O O . VAL A 1 175 ? -11.787 -7.937 7.378 1.00 98.50 175 VAL A O 1
ATOM 1343 N N . LYS A 1 176 ? -10.521 -9.490 8.392 1.00 97.44 176 LYS A N 1
ATOM 1344 C CA . LYS A 1 176 ? -10.740 -9.022 9.759 1.00 97.44 176 LYS A CA 1
ATOM 1345 C C . LYS A 1 176 ? -9.382 -8.760 10.389 1.00 97.44 176 LYS A C 1
ATOM 1347 O O . LYS A 1 176 ? -8.596 -9.693 10.536 1.00 97.44 176 LYS A O 1
ATOM 1352 N N . ALA A 1 177 ? -9.124 -7.500 10.723 1.00 96.12 177 ALA A N 1
ATOM 1353 C CA . ALA A 1 177 ? -7.839 -7.054 11.247 1.00 96.12 177 ALA A CA 1
ATOM 1354 C C . ALA A 1 177 ? -8.021 -6.268 12.547 1.00 96.12 177 ALA A C 1
ATOM 1356 O O . ALA A 1 177 ? -8.874 -5.380 12.637 1.00 96.12 177 ALA A O 1
ATOM 1357 N N . LYS A 1 178 ? -7.205 -6.586 13.546 1.00 95.19 178 LYS A N 1
ATOM 1358 C CA . LYS A 1 178 ? -7.119 -5.894 14.831 1.00 95.19 178 LYS A CA 1
ATOM 1359 C C . LYS A 1 178 ? -6.421 -4.548 14.671 1.00 95.19 178 LYS A C 1
ATOM 1361 O O . LYS A 1 178 ? -5.510 -4.376 13.869 1.00 95.19 178 LYS A O 1
ATOM 1366 N N . LEU A 1 179 ? -6.818 -3.570 15.469 1.00 94.12 179 LEU A N 1
ATOM 1367 C CA . LEU A 1 179 ? -6.126 -2.290 15.570 1.00 94.12 179 LEU A CA 1
ATOM 1368 C C . LEU A 1 179 ? -4.935 -2.433 16.533 1.00 94.12 179 LEU A C 1
ATOM 1370 O O . LEU A 1 179 ? -5.062 -2.165 17.722 1.00 94.12 179 LEU A O 1
ATOM 1374 N N . CYS A 1 180 ? -3.784 -2.880 16.026 1.00 93.62 180 CYS A N 1
ATOM 1375 C CA . CYS A 1 180 ? -2.575 -3.130 16.823 1.00 93.62 180 CYS A CA 1
ATOM 1376 C C . CYS A 1 180 ? -1.647 -1.899 16.888 1.00 93.62 180 CYS A C 1
ATOM 1378 O O . CYS A 1 180 ? -1.728 -1.002 16.052 1.00 93.62 180 CYS A O 1
ATOM 1380 N N . SER A 1 181 ? -0.739 -1.855 17.868 1.00 91.69 181 SER A N 1
ATOM 1381 C CA . SER A 1 181 ? 0.238 -0.769 18.067 1.00 91.69 181 SER A CA 1
ATOM 1382 C C . SER A 1 181 ? 1.675 -1.287 17.950 1.00 91.69 181 SER A C 1
ATOM 1384 O O . SER A 1 181 ? 1.943 -2.457 18.196 1.00 91.69 181 SER A O 1
ATOM 1386 N N . LEU A 1 182 ? 2.623 -0.403 17.618 1.00 88.75 182 LEU A N 1
ATOM 1387 C CA . LEU A 1 182 ? 4.059 -0.716 17.693 1.00 88.75 182 LEU A CA 1
ATOM 1388 C C . LEU A 1 182 ? 4.605 -0.690 19.130 1.00 88.75 182 LEU A C 1
ATOM 1390 O O . LEU A 1 182 ? 5.695 -1.199 19.391 1.00 88.75 182 LEU A O 1
ATOM 1394 N N . GLN A 1 183 ? 3.894 -0.023 20.042 1.00 85.62 183 GLN A N 1
ATOM 1395 C CA . GLN A 1 183 ? 4.340 0.236 21.416 1.00 85.62 183 GLN A CA 1
ATOM 1396 C C . GLN A 1 183 ? 3.878 -0.861 22.379 1.00 85.62 183 GLN A C 1
ATOM 1398 O O . GLN A 1 183 ? 4.525 -1.109 23.393 1.00 85.62 183 GLN A O 1
ATOM 1403 N N . GLU A 1 184 ? 2.792 -1.546 22.033 1.00 81.62 184 GLU A N 1
ATOM 1404 C CA . GLU A 1 184 ? 2.112 -2.515 22.884 1.00 81.62 184 GLU A CA 1
ATOM 1405 C C . GLU A 1 184 ? 1.933 -3.838 22.142 1.00 81.62 184 GLU A C 1
ATOM 1407 O O . GLU A 1 184 ? 1.904 -3.886 20.914 1.00 81.62 184 GLU A O 1
ATOM 1412 N N . GLN A 1 185 ? 1.829 -4.939 22.883 1.00 80.25 185 GLN A N 1
ATOM 1413 C CA . GLN A 1 185 ? 1.508 -6.229 22.281 1.00 80.25 185 GLN A CA 1
ATOM 1414 C C . GLN A 1 185 ? 0.014 -6.286 21.960 1.00 80.25 185 GLN A C 1
ATOM 1416 O O . GLN A 1 185 ? -0.809 -6.029 22.838 1.00 80.25 185 GLN A O 1
ATOM 1421 N N . CYS A 1 186 ? -0.324 -6.656 20.724 1.00 85.25 186 CYS A N 1
ATOM 1422 C CA . CYS A 1 186 ? -1.712 -6.837 20.316 1.00 85.25 186 CYS A CA 1
ATOM 1423 C C . CYS A 1 186 ? -2.354 -7.990 21.104 1.00 85.25 186 CYS A C 1
ATOM 1425 O O . CYS A 1 186 ? -1.753 -9.058 21.227 1.00 85.25 186 CYS A O 1
ATOM 1427 N N . GLN A 1 187 ? -3.540 -7.755 21.665 1.00 85.19 187 GLN A N 1
ATOM 1428 C CA . GLN A 1 187 ? -4.250 -8.702 22.528 1.00 85.19 187 GLN A CA 1
ATOM 1429 C C . GLN A 1 187 ? -5.425 -9.336 21.770 1.00 85.19 187 GLN A C 1
ATOM 1431 O O . GLN A 1 187 ? -5.815 -8.880 20.693 1.00 85.19 187 GLN A O 1
ATOM 1436 N N . GLU A 1 188 ? -6.018 -10.396 22.319 1.00 80.94 188 GLU A N 1
ATOM 1437 C CA . GLU A 1 188 ? -7.210 -11.017 21.718 1.00 80.94 188 GLU A CA 1
ATOM 1438 C C . GLU A 1 188 ? -8.423 -10.077 21.718 1.00 80.94 188 GLU A C 1
ATOM 1440 O O . GLU A 1 188 ? -9.121 -9.981 20.712 1.00 80.94 188 GLU A O 1
ATOM 1445 N N . GLU A 1 189 ? -8.602 -9.316 22.800 1.00 83.69 189 GLU A N 1
ATOM 1446 C CA . GLU A 1 189 ? -9.690 -8.345 23.015 1.00 83.69 189 GLU A CA 1
ATOM 1447 C C . GLU A 1 189 ? -9.540 -7.062 22.164 1.00 83.69 189 GLU A C 1
ATOM 1449 O O . GLU A 1 189 ? -10.366 -6.149 22.242 1.00 83.69 189 GLU A O 1
ATOM 1454 N N . THR A 1 190 ? -8.458 -6.932 21.383 1.00 88.12 190 THR A N 1
ATOM 1455 C CA . THR A 1 190 ? -8.185 -5.724 20.596 1.00 88.12 190 THR A CA 1
ATOM 1456 C C . THR A 1 190 ? -9.294 -5.491 19.554 1.00 88.12 190 THR A C 1
ATOM 1458 O O . THR A 1 190 ? -9.609 -6.402 18.780 1.00 88.12 190 THR A O 1
ATOM 1461 N N . PRO A 1 191 ? -9.869 -4.270 19.473 1.00 90.69 191 PRO A N 1
ATOM 1462 C CA . PRO A 1 191 ? -10.915 -3.954 18.507 1.00 90.69 191 PRO A CA 1
ATOM 1463 C C . PRO A 1 191 ? -10.508 -4.283 17.070 1.00 90.69 191 PRO A C 1
ATOM 1465 O O . PRO A 1 191 ? -9.378 -4.022 16.654 1.00 90.69 191 PRO A O 1
ATOM 1468 N N . CYS A 1 192 ? -11.451 -4.831 16.307 1.00 92.50 192 CYS A N 1
ATOM 1469 C CA . CYS A 1 192 ? -11.246 -5.218 14.916 1.00 92.50 192 CYS A CA 1
ATOM 1470 C C . CYS A 1 192 ? -11.989 -4.287 13.956 1.00 92.50 192 CYS A C 1
ATOM 1472 O O . CYS A 1 192 ? -13.063 -3.769 14.266 1.00 92.50 192 CYS A O 1
ATOM 1474 N N . VAL A 1 193 ? -11.440 -4.158 12.755 1.00 95.75 193 VAL A N 1
ATOM 1475 C CA . VAL A 1 193 ? -12.107 -3.587 11.586 1.00 95.75 193 VAL A CA 1
ATOM 1476 C C . VAL A 1 193 ? -12.229 -4.683 10.538 1.00 95.75 193 VAL A C 1
ATOM 1478 O O . VAL A 1 193 ? -11.289 -5.443 10.289 1.00 95.75 193 VAL A O 1
ATOM 1481 N N . GLU A 1 194 ? -13.404 -4.765 9.933 1.00 97.06 194 GLU A N 1
ATOM 1482 C CA . GLU A 1 194 ? -13.683 -5.661 8.825 1.00 97.06 194 GLU A CA 1
ATOM 1483 C C . GLU A 1 194 ? -13.526 -4.900 7.511 1.00 97.06 194 GLU A C 1
ATOM 1485 O O . GLU A 1 194 ? -14.111 -3.831 7.325 1.00 97.06 194 GLU A O 1
ATOM 1490 N N . PHE A 1 195 ? -12.755 -5.457 6.584 1.00 98.38 195 PHE A N 1
ATOM 1491 C CA . PHE A 1 195 ? -12.634 -4.954 5.225 1.00 98.38 195 PHE A CA 1
ATOM 1492 C C . PHE A 1 195 ? -13.236 -5.945 4.237 1.00 98.38 195 PHE A C 1
ATOM 1494 O O . PHE A 1 195 ? -12.990 -7.150 4.300 1.00 98.38 195 PHE A O 1
ATOM 1501 N N . VAL A 1 196 ? -13.979 -5.414 3.274 1.00 98.50 196 VAL A N 1
ATOM 1502 C CA . VAL A 1 196 ? -14.399 -6.129 2.075 1.00 98.50 196 VAL A CA 1
ATOM 1503 C C . VAL A 1 196 ? -13.725 -5.465 0.886 1.00 98.50 196 VAL A C 1
ATOM 1505 O O . VAL A 1 196 ? -14.019 -4.316 0.554 1.00 98.50 196 VAL A O 1
ATOM 1508 N N . TYR A 1 197 ? -12.821 -6.193 0.238 1.00 98.69 197 TYR A N 1
ATOM 1509 C CA . TYR A 1 197 ? -12.215 -5.776 -1.021 1.00 98.69 197 TYR A CA 1
ATOM 1510 C C . TYR A 1 197 ? -12.886 -6.526 -2.160 1.00 98.69 197 TYR A C 1
ATOM 1512 O O . TYR A 1 197 ? -12.798 -7.752 -2.232 1.00 98.69 197 TYR A O 1
ATOM 1520 N N . ARG A 1 198 ? -13.543 -5.804 -3.064 1.00 98.56 198 ARG A N 1
ATOM 1521 C CA . ARG A 1 198 ? -14.198 -6.393 -4.231 1.00 98.56 198 ARG A CA 1
ATOM 1522 C C . ARG A 1 198 ? -13.498 -5.959 -5.508 1.00 98.56 198 ARG A C 1
ATOM 1524 O O . ARG A 1 198 ? -13.506 -4.782 -5.862 1.00 98.56 198 ARG A O 1
ATOM 1531 N N . PHE A 1 199 ? -12.913 -6.923 -6.206 1.00 98.56 199 PHE A N 1
ATOM 1532 C CA . PHE A 1 199 ? -12.130 -6.717 -7.420 1.00 98.56 199 PHE A CA 1
ATOM 1533 C C . PHE A 1 199 ? -12.951 -7.110 -8.644 1.00 98.56 199 PHE A C 1
ATOM 1535 O O . PHE A 1 199 ? -13.350 -8.266 -8.780 1.00 98.56 199 PHE A O 1
ATOM 1542 N N . THR A 1 200 ? -13.170 -6.161 -9.552 1.00 98.25 200 THR A N 1
ATOM 1543 C CA . THR A 1 200 ? -13.878 -6.385 -10.820 1.00 98.25 200 THR A CA 1
ATOM 1544 C C . THR A 1 200 ? -13.097 -5.806 -11.992 1.00 98.25 200 THR A C 1
ATOM 154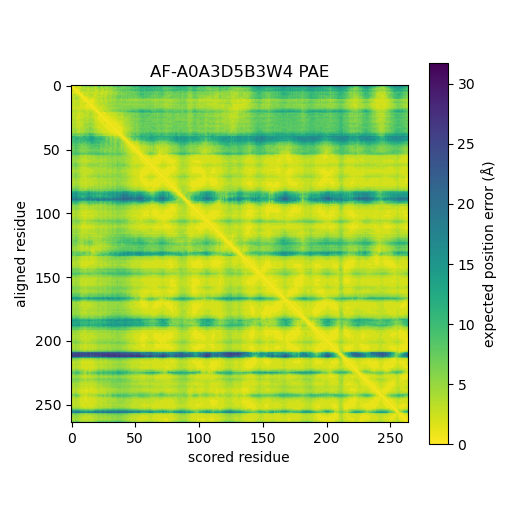6 O O . THR A 1 200 ? -12.235 -4.946 -11.792 1.00 98.25 200 THR A O 1
ATOM 1549 N N . PRO A 1 201 ? -13.420 -6.189 -13.238 1.00 97.06 201 PRO A N 1
ATOM 1550 C CA . PRO A 1 201 ? -12.878 -5.511 -14.410 1.00 97.06 201 PRO A CA 1
ATOM 1551 C C . PRO A 1 201 ? -13.196 -4.005 -14.486 1.00 97.06 201 PRO A C 1
ATOM 1553 O O . PRO A 1 201 ? -12.506 -3.291 -15.210 1.00 97.06 201 PRO A O 1
ATOM 1556 N N . GLN A 1 202 ? -14.212 -3.516 -13.765 1.00 96.25 202 GLN A N 1
ATOM 1557 C CA . GLN A 1 202 ? -14.681 -2.124 -13.800 1.00 96.25 202 GLN A CA 1
ATOM 1558 C C . GLN A 1 202 ? -14.085 -1.235 -12.698 1.00 96.25 202 GLN A C 1
ATOM 1560 O O . GLN A 1 202 ? -14.276 -0.018 -12.738 1.00 96.25 202 GLN A O 1
ATOM 1565 N N . GLY A 1 203 ? -13.418 -1.822 -11.705 1.00 97.25 203 GLY A N 1
ATOM 1566 C CA . GLY A 1 203 ? -12.883 -1.101 -10.555 1.00 97.25 203 GLY A CA 1
ATOM 1567 C C . GLY A 1 203 ? -12.694 -1.990 -9.332 1.00 97.25 203 GLY A C 1
ATOM 1568 O O . GLY A 1 203 ? -13.114 -3.155 -9.303 1.00 97.25 203 GLY A O 1
ATOM 1569 N N . VAL A 1 204 ? -12.072 -1.409 -8.310 1.00 98.44 204 VAL A N 1
ATOM 1570 C CA . VAL A 1 204 ? -11.844 -2.048 -7.011 1.00 98.44 204 VAL A CA 1
ATOM 1571 C C . VAL A 1 204 ? -12.593 -1.284 -5.936 1.00 98.44 204 VAL A C 1
ATOM 1573 O O . VAL A 1 204 ? -12.338 -0.101 -5.722 1.00 98.44 204 VAL A O 1
ATOM 1576 N N . THR A 1 205 ? -13.512 -1.958 -5.256 1.00 98.62 205 THR A N 1
ATOM 1577 C CA . THR A 1 205 ? -14.268 -1.389 -4.140 1.00 98.62 205 THR A CA 1
ATOM 1578 C C . THR A 1 205 ? -13.649 -1.830 -2.821 1.00 98.62 205 THR A C 1
ATOM 1580 O O . THR A 1 205 ? -13.355 -3.007 -2.631 1.00 98.62 205 THR A O 1
ATOM 1583 N N . ILE A 1 206 ? -13.451 -0.874 -1.921 1.00 98.56 206 ILE A N 1
ATOM 1584 C CA . ILE A 1 206 ? -12.969 -1.055 -0.559 1.00 98.56 206 ILE A CA 1
ATOM 1585 C C . ILE A 1 206 ? -14.103 -0.626 0.362 1.00 98.56 206 ILE A C 1
ATOM 1587 O O . ILE A 1 206 ? -14.487 0.546 0.370 1.00 98.56 206 ILE A O 1
ATOM 1591 N N . THR A 1 207 ? -14.626 -1.566 1.135 1.00 98.44 207 THR A N 1
ATOM 1592 C CA . THR A 1 207 ? -15.584 -1.293 2.203 1.00 98.44 207 THR A CA 1
ATOM 1593 C C . THR A 1 207 ? -14.915 -1.593 3.532 1.00 98.44 207 THR A C 1
ATOM 1595 O O . THR A 1 207 ? -14.393 -2.686 3.709 1.00 98.44 207 THR A O 1
ATOM 1598 N N . ALA A 1 208 ? -14.922 -0.640 4.457 1.00 97.31 208 ALA A N 1
ATOM 1599 C CA . ALA A 1 208 ? -14.478 -0.833 5.831 1.00 97.31 208 ALA A CA 1
ATOM 1600 C C . ALA A 1 208 ? -15.683 -0.716 6.766 1.00 97.31 208 ALA A C 1
ATOM 1602 O O . ALA A 1 208 ? -16.497 0.196 6.609 1.00 97.31 208 ALA A O 1
ATOM 1603 N N . ARG A 1 209 ? -15.783 -1.622 7.737 1.00 94.62 209 ARG A N 1
ATOM 1604 C CA . ARG A 1 209 ? -16.800 -1.650 8.794 1.00 94.62 209 ARG A CA 1
ATOM 1605 C C . ARG A 1 209 ? -16.105 -1.794 10.133 1.00 94.62 209 ARG A C 1
ATOM 1607 O O . ARG A 1 209 ? -15.194 -2.607 10.267 1.00 94.62 209 ARG A O 1
ATOM 1614 N N . GLY A 1 210 ? -16.502 -1.013 11.125 1.00 79.75 210 GLY A N 1
ATOM 1615 C CA . GLY A 1 210 ? -15.779 -1.001 12.391 1.00 79.75 210 GLY A CA 1
ATOM 1616 C C . GLY A 1 210 ? -16.527 -0.330 13.526 1.00 79.75 210 GLY A C 1
ATOM 1617 O O . GLY A 1 210 ? -17.640 0.164 13.361 1.00 79.75 210 GLY A O 1
ATOM 1618 N N . THR A 1 211 ? -15.894 -0.381 14.695 1.00 68.62 211 THR A N 1
ATOM 1619 C CA . THR A 1 211 ? -16.449 0.047 15.980 1.00 68.62 211 THR A CA 1
ATOM 1620 C C . THR A 1 211 ? -16.576 1.568 16.097 1.00 68.62 211 THR A C 1
ATOM 1622 O O . THR A 1 211 ? -15.930 2.302 15.357 1.00 68.62 211 THR A O 1
ATOM 1625 N N . ASN A 1 212 ? -17.393 2.001 17.063 1.00 64.06 212 ASN A N 1
ATOM 1626 C CA . ASN A 1 212 ? -17.848 3.372 17.326 1.00 64.06 212 ASN A CA 1
ATOM 1627 C C . ASN A 1 212 ? -16.753 4.467 17.329 1.00 64.06 212 ASN A C 1
ATOM 1629 O O . ASN A 1 212 ? -15.555 4.200 17.343 1.00 64.06 212 ASN A O 1
ATOM 1633 N N . GLU A 1 213 ? -17.224 5.719 17.353 1.00 57.72 213 GLU A N 1
ATOM 1634 C CA . GLU A 1 213 ? -16.500 6.991 17.209 1.00 57.72 213 GLU A CA 1
ATOM 1635 C C . GLU A 1 213 ? -15.005 6.976 17.599 1.00 57.72 213 GLU A C 1
ATOM 1637 O O . GLU A 1 213 ? -14.663 6.686 18.744 1.00 57.72 213 GLU A O 1
ATOM 1642 N N . SER A 1 214 ? -14.143 7.372 16.643 1.00 84.56 214 SER A N 1
ATOM 1643 C CA . SER A 1 214 ? -12.705 7.752 16.732 1.00 84.56 214 SER A CA 1
ATOM 1644 C C . SER A 1 214 ? -11.766 6.975 15.797 1.00 84.56 214 SER A C 1
ATOM 1646 O O . SER A 1 214 ? -10.604 7.362 15.649 1.00 84.56 214 SER A O 1
ATOM 1648 N N . VAL A 1 215 ? -12.241 5.922 15.122 1.00 93.81 215 VAL A N 1
ATOM 1649 C CA . VAL A 1 215 ? -11.469 5.229 14.075 1.00 93.81 215 VAL A CA 1
ATOM 1650 C C . VAL A 1 215 ? -11.613 5.964 12.744 1.00 93.81 215 VAL A C 1
ATOM 1652 O O . VAL A 1 215 ? -12.708 6.372 12.360 1.00 93.81 215 VAL A O 1
ATOM 1655 N N . ASN A 1 216 ? -10.511 6.118 12.014 1.00 95.31 216 ASN A N 1
ATOM 1656 C CA . ASN A 1 216 ? -10.514 6.649 10.656 1.00 95.31 216 ASN A CA 1
ATOM 1657 C C . ASN A 1 216 ? -9.993 5.611 9.668 1.00 95.31 216 ASN A C 1
ATOM 1659 O O . ASN A 1 216 ? -8.936 5.027 9.893 1.00 95.31 216 ASN A O 1
ATOM 1663 N N . LEU A 1 217 ? -10.677 5.446 8.539 1.00 97.19 217 LEU A N 1
ATOM 1664 C CA . LEU A 1 217 ? -10.103 4.805 7.362 1.00 97.19 217 LEU A CA 1
ATOM 1665 C C . LEU A 1 217 ? -9.200 5.813 6.644 1.00 97.19 217 LEU A C 1
ATOM 1667 O O . LEU A 1 217 ? -9.647 6.896 6.268 1.00 97.19 217 LEU A O 1
ATOM 1671 N N . ILE A 1 218 ? -7.943 5.448 6.429 1.00 97.81 218 ILE A N 1
ATOM 1672 C CA . ILE A 1 218 ? -6.937 6.248 5.737 1.00 97.81 218 ILE A CA 1
ATOM 1673 C C . ILE A 1 218 ? -6.546 5.515 4.453 1.00 97.81 218 ILE A C 1
ATOM 1675 O O . ILE A 1 218 ? -6.033 4.397 4.505 1.00 97.81 218 ILE A O 1
ATOM 1679 N N . LEU A 1 219 ? -6.782 6.148 3.302 1.00 97.94 219 LEU A N 1
ATOM 1680 C CA . LEU A 1 219 ? -6.487 5.617 1.969 1.00 97.94 219 LEU A CA 1
ATOM 1681 C C . LEU A 1 219 ? -5.543 6.562 1.209 1.00 97.94 219 LEU A C 1
ATOM 1683 O O . LEU A 1 219 ? -5.995 7.573 0.664 1.00 97.94 219 LEU A O 1
ATOM 1687 N N . PRO A 1 220 ? -4.241 6.251 1.149 1.00 97.25 220 PRO A N 1
ATOM 1688 C CA . PRO A 1 220 ? -3.302 6.928 0.260 1.00 97.25 220 PRO A CA 1
ATOM 1689 C C . PRO A 1 220 ? -3.496 6.446 -1.186 1.00 97.25 220 PRO A C 1
ATOM 1691 O O . PRO A 1 220 ? -3.288 5.270 -1.480 1.00 97.25 220 PRO A O 1
ATOM 1694 N N . VAL A 1 221 ? -3.885 7.349 -2.090 1.00 97.56 221 VAL A N 1
ATOM 1695 C CA . VAL A 1 221 ? -4.001 7.074 -3.535 1.00 97.56 221 VAL A CA 1
ATOM 1696 C C . VAL A 1 221 ? -2.939 7.869 -4.278 1.00 97.56 221 VAL A C 1
ATOM 1698 O O . VAL A 1 221 ? -2.832 9.081 -4.087 1.00 97.56 221 VAL A O 1
ATOM 1701 N N . ILE A 1 222 ? -2.141 7.206 -5.115 1.00 97.00 222 ILE A N 1
ATOM 1702 C CA . ILE A 1 222 ? -1.011 7.836 -5.811 1.00 97.00 222 ILE A CA 1
ATOM 1703 C C . ILE A 1 222 ? -1.515 9.014 -6.661 1.00 97.00 222 ILE A C 1
ATOM 1705 O O . ILE A 1 222 ? -2.559 8.949 -7.316 1.00 97.00 222 ILE A O 1
ATOM 1709 N N . LYS A 1 223 ? -0.804 10.142 -6.635 1.00 94.50 223 LYS A N 1
ATOM 1710 C CA . LYS A 1 223 ? -1.239 11.339 -7.362 1.00 94.50 223 LYS A CA 1
ATOM 1711 C C . LYS A 1 223 ? -1.289 11.080 -8.864 1.00 94.50 223 LYS A C 1
ATOM 1713 O O . LYS A 1 223 ? -0.354 10.529 -9.435 1.00 94.50 223 LYS A O 1
ATOM 1718 N N . GLY A 1 224 ? -2.381 11.513 -9.492 1.00 91.25 224 GLY A N 1
ATOM 1719 C CA . GLY A 1 224 ? -2.618 11.299 -10.921 1.00 91.25 224 GLY A CA 1
ATOM 1720 C C . GLY A 1 224 ? -2.991 9.859 -11.287 1.00 91.25 224 GLY A C 1
ATOM 1721 O O . GLY A 1 224 ? -3.055 9.544 -12.472 1.00 91.25 224 GLY A O 1
ATOM 1722 N N . SER A 1 225 ? -3.246 8.988 -10.301 1.00 89.88 225 SER A N 1
ATOM 1723 C CA . SER A 1 225 ? -3.603 7.589 -10.537 1.00 89.88 225 SER A CA 1
ATOM 1724 C C . SER A 1 225 ? -5.093 7.330 -10.284 1.00 89.88 225 SER A C 1
ATOM 1726 O O . SER A 1 225 ? -5.564 7.220 -9.154 1.00 89.88 225 SER A O 1
ATOM 1728 N N . GLY A 1 226 ? -5.842 7.222 -11.380 1.00 84.06 226 GLY A N 1
ATOM 1729 C CA . GLY A 1 226 ? -7.260 6.871 -11.353 1.00 84.06 226 GLY A CA 1
ATOM 1730 C C . GLY A 1 226 ? -8.162 7.822 -10.564 1.00 84.06 226 GLY A C 1
ATOM 1731 O O . GLY A 1 226 ? -7.775 8.923 -10.171 1.00 84.06 226 GLY A O 1
ATOM 1732 N N . GLU A 1 227 ? -9.402 7.392 -10.374 1.00 91.69 227 GLU A N 1
ATOM 1733 C CA . GLU A 1 227 ? -10.456 8.162 -9.715 1.00 91.69 227 GLU A CA 1
ATOM 1734 C C . GLU A 1 227 ? -10.929 7.456 -8.439 1.00 91.69 227 GLU A C 1
ATOM 1736 O O . GLU A 1 227 ? -11.177 6.248 -8.439 1.00 91.69 227 GLU A O 1
ATOM 1741 N N . LEU A 1 228 ? -11.087 8.226 -7.356 1.00 96.31 228 LEU A N 1
ATOM 1742 C CA . LEU A 1 228 ? -11.722 7.777 -6.120 1.00 96.31 228 LEU A CA 1
ATOM 1743 C C . LEU A 1 228 ? -13.187 8.221 -6.105 1.00 96.31 228 LEU A C 1
ATOM 1745 O O . LEU A 1 228 ? -13.480 9.413 -6.072 1.00 96.31 228 LEU A O 1
ATOM 1749 N N . ILE A 1 229 ? -14.103 7.253 -6.068 1.00 97.94 229 ILE A N 1
ATOM 1750 C CA . ILE A 1 229 ? -15.553 7.471 -6.099 1.00 97.94 229 ILE A CA 1
ATOM 1751 C C . ILE A 1 229 ? -16.164 7.023 -4.771 1.00 97.94 229 ILE A C 1
ATOM 1753 O O . ILE A 1 229 ? -16.011 5.870 -4.359 1.00 97.94 229 ILE A O 1
ATOM 1757 N N . THR A 1 230 ? -16.878 7.922 -4.095 1.00 97.38 230 THR A N 1
ATOM 1758 C CA . THR A 1 230 ? -17.548 7.637 -2.819 1.00 97.38 230 THR A CA 1
ATOM 1759 C C . THR A 1 230 ? -18.622 8.679 -2.499 1.00 97.38 230 THR A C 1
ATOM 1761 O O . THR A 1 230 ? -18.510 9.831 -2.909 1.00 97.38 230 THR A O 1
ATOM 1764 N N . ASN A 1 231 ? -19.634 8.278 -1.724 1.00 95.62 231 ASN A N 1
ATOM 1765 C CA . ASN A 1 231 ? -20.613 9.188 -1.113 1.00 95.62 231 ASN A CA 1
ATOM 1766 C C . ASN A 1 231 ? -20.249 9.551 0.340 1.00 95.62 231 ASN A C 1
ATOM 1768 O O . ASN A 1 231 ? -20.949 10.334 0.981 1.00 95.62 231 ASN A O 1
ATOM 1772 N N . ASN A 1 232 ? -19.182 8.957 0.885 1.00 94.88 232 ASN A N 1
ATOM 1773 C CA . ASN A 1 232 ? -18.752 9.186 2.259 1.00 94.88 232 ASN A CA 1
ATOM 1774 C C . ASN A 1 232 ? -18.021 10.524 2.375 1.00 94.88 232 ASN A C 1
ATOM 1776 O O . ASN A 1 232 ? -17.279 10.922 1.477 1.00 94.88 232 ASN A O 1
ATOM 1780 N N . ARG A 1 233 ? -18.198 11.217 3.504 1.00 94.38 233 ARG A N 1
ATOM 1781 C CA . ARG A 1 233 ? -17.437 12.439 3.790 1.00 94.38 233 ARG A CA 1
ATOM 1782 C C . ARG A 1 233 ? -15.979 12.088 4.075 1.00 94.38 233 ARG A C 1
ATOM 1784 O O . ARG A 1 233 ? -15.704 11.137 4.802 1.00 94.38 233 ARG A O 1
ATOM 1791 N N . PHE A 1 234 ? -15.062 12.894 3.552 1.00 96.12 234 PHE A N 1
ATOM 1792 C CA . PHE A 1 234 ? -13.632 12.731 3.782 1.00 96.12 234 PHE A CA 1
ATOM 1793 C C . PHE A 1 234 ? -12.916 14.066 3.916 1.00 96.12 234 PHE A C 1
ATOM 1795 O O . PHE A 1 234 ? -13.388 15.105 3.454 1.00 96.12 234 PHE A O 1
ATOM 1802 N N . THR A 1 235 ? -11.730 14.007 4.506 1.00 97.31 235 THR A N 1
ATOM 1803 C CA . THR A 1 235 ? -10.709 15.042 4.340 1.00 97.31 235 THR A CA 1
ATOM 1804 C C . THR A 1 235 ? -9.612 14.513 3.427 1.00 97.31 235 THR A C 1
ATOM 1806 O O . THR A 1 235 ? -9.380 13.305 3.359 1.00 97.31 235 THR A O 1
ATOM 1809 N N . LYS A 1 236 ? -8.963 15.412 2.689 1.00 96.62 236 LYS A N 1
ATOM 1810 C CA . LYS A 1 236 ? -7.892 15.070 1.756 1.00 96.62 236 LYS A CA 1
ATOM 1811 C C . LYS A 1 236 ? -6.680 15.937 2.034 1.00 96.62 236 LYS A C 1
ATOM 1813 O O . LYS A 1 236 ? -6.815 17.148 2.205 1.00 96.62 236 LYS A O 1
ATOM 1818 N N . ARG A 1 237 ? -5.496 15.334 2.030 1.00 96.25 237 ARG A N 1
ATOM 1819 C CA . ARG A 1 237 ? -4.226 16.066 2.069 1.00 96.25 237 ARG A CA 1
ATOM 1820 C C . ARG A 1 237 ? -3.185 15.393 1.195 1.00 96.25 237 ARG A C 1
ATOM 1822 O O . ARG A 1 237 ? -3.230 14.187 0.991 1.00 96.25 237 ARG A O 1
ATOM 1829 N N . SER A 1 238 ? -2.228 16.170 0.710 1.00 95.50 238 SER A N 1
ATOM 1830 C CA . SER A 1 238 ? -1.090 15.611 -0.011 1.00 95.50 238 SER A CA 1
ATOM 1831 C C . SER A 1 238 ? -0.036 15.080 0.955 1.00 95.50 238 SER A C 1
ATOM 1833 O O . SER A 1 238 ? 0.318 15.745 1.931 1.00 95.50 238 SER A O 1
ATOM 1835 N N . VAL A 1 239 ? 0.473 13.894 0.648 1.00 96.12 239 VAL A N 1
ATOM 1836 C CA . VAL A 1 239 ? 1.582 13.240 1.344 1.00 96.12 239 VAL A CA 1
ATOM 1837 C C . VAL A 1 239 ? 2.593 12.724 0.329 1.00 96.12 239 VAL A C 1
ATOM 1839 O O . VAL A 1 239 ? 2.302 12.623 -0.865 1.00 96.12 239 VAL A O 1
ATOM 1842 N N . PHE A 1 240 ? 3.783 12.397 0.804 1.00 95.25 240 PHE A N 1
ATOM 1843 C CA . PHE A 1 240 ? 4.833 11.780 0.009 1.00 95.25 240 PHE A CA 1
ATOM 1844 C C . PHE A 1 240 ? 5.564 10.736 0.842 1.00 95.25 240 PHE A C 1
ATOM 1846 O O . PHE A 1 240 ? 5.644 10.859 2.064 1.00 95.25 240 PHE A O 1
ATOM 1853 N N . PHE A 1 241 ? 6.122 9.727 0.186 1.00 93.88 241 PHE A N 1
ATOM 1854 C CA . PHE A 1 241 ? 6.994 8.765 0.839 1.00 93.88 241 PHE A CA 1
ATOM 1855 C C . PHE A 1 241 ? 8.279 8.582 0.047 1.00 93.88 241 PHE A C 1
ATOM 1857 O O . PHE A 1 241 ? 8.243 8.324 -1.157 1.00 93.88 241 PHE A O 1
ATOM 1864 N N . LEU A 1 242 ? 9.416 8.721 0.732 1.00 89.50 242 LEU A N 1
ATOM 1865 C CA . LEU A 1 242 ? 10.739 8.628 0.120 1.00 89.50 242 LEU A CA 1
ATOM 1866 C C . LEU A 1 242 ? 10.967 7.254 -0.497 1.00 89.50 242 LEU A C 1
ATOM 1868 O O . LEU A 1 242 ? 11.322 7.154 -1.665 1.00 89.50 242 LEU A O 1
ATOM 1872 N N . THR A 1 243 ? 10.725 6.184 0.258 1.00 83.12 243 THR A N 1
ATOM 1873 C CA . THR A 1 243 ? 10.917 4.823 -0.251 1.00 83.12 243 THR A CA 1
ATOM 1874 C C . THR A 1 243 ? 9.866 4.512 -1.319 1.00 83.12 243 THR A C 1
ATOM 1876 O O . THR A 1 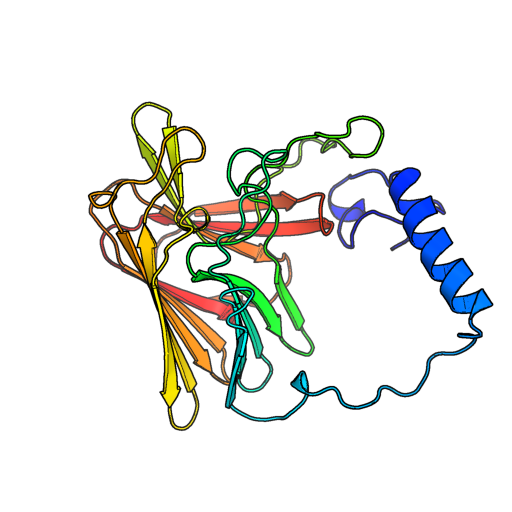243 ? 8.673 4.456 -1.038 1.00 83.12 243 THR A O 1
ATOM 1879 N N . GLY A 1 244 ? 10.310 4.344 -2.564 1.00 80.75 244 GLY A N 1
ATOM 1880 C CA . GLY A 1 244 ? 9.444 4.241 -3.746 1.00 80.75 244 GLY A CA 1
ATOM 1881 C C . GLY A 1 244 ? 9.186 5.589 -4.432 1.00 80.75 244 GLY A C 1
ATOM 1882 O O . GLY A 1 244 ? 8.956 5.625 -5.639 1.00 80.75 244 GLY A O 1
ATOM 1883 N N . GLY A 1 245 ? 9.308 6.700 -3.699 1.00 90.50 245 GLY A N 1
ATOM 1884 C CA . GLY A 1 245 ? 9.268 8.061 -4.231 1.00 90.50 245 GLY A CA 1
ATOM 1885 C C . GLY A 1 245 ? 7.944 8.440 -4.862 1.00 90.50 245 GLY A C 1
ATOM 1886 O O . GLY A 1 245 ? 7.931 8.997 -5.962 1.00 90.50 245 GLY A O 1
ATOM 1887 N N . PHE A 1 246 ? 6.854 8.128 -4.168 1.00 93.88 246 PHE A N 1
ATOM 1888 C CA . PHE A 1 246 ? 5.502 8.433 -4.605 1.00 93.88 246 PHE A CA 1
ATOM 1889 C C . PHE A 1 246 ? 4.881 9.543 -3.764 1.00 93.88 246 PHE A C 1
ATOM 1891 O O . PHE A 1 246 ? 4.966 9.544 -2.534 1.00 93.88 246 PHE A O 1
ATOM 1898 N N . ALA A 1 247 ? 4.199 10.461 -4.441 1.00 95.12 247 ALA A N 1
ATOM 1899 C CA . ALA A 1 247 ? 3.238 11.358 -3.830 1.00 95.12 247 ALA A CA 1
ATOM 1900 C C . ALA A 1 247 ? 1.846 10.732 -3.892 1.00 95.12 247 ALA A C 1
ATOM 1902 O O . ALA A 1 247 ? 1.464 10.130 -4.895 1.00 95.12 247 ALA A O 1
ATOM 1903 N N . ALA A 1 248 ? 1.062 10.934 -2.841 1.00 96.69 248 ALA A N 1
ATOM 1904 C CA . ALA A 1 248 ? -0.313 10.474 -2.767 1.00 96.69 248 ALA A CA 1
ATOM 1905 C C . ALA A 1 248 ? -1.239 11.585 -2.269 1.00 96.69 248 ALA A C 1
ATOM 1907 O O . ALA A 1 248 ? -0.839 12.481 -1.519 1.00 96.69 248 ALA A O 1
ATOM 1908 N N . ASP A 1 249 ? -2.493 11.507 -2.689 1.00 96.94 249 ASP A N 1
ATOM 1909 C CA . ASP A 1 249 ? -3.595 12.136 -1.984 1.00 96.94 249 ASP A CA 1
ATOM 1910 C C . ASP A 1 249 ? -4.063 11.156 -0.897 1.00 96.94 249 ASP A C 1
ATOM 1912 O O . ASP A 1 249 ? -4.550 10.065 -1.189 1.00 96.94 249 ASP A O 1
ATOM 1916 N N . GLU A 1 250 ? -3.869 11.525 0.369 1.00 97.69 250 GLU A N 1
ATOM 1917 C CA . GLU A 1 250 ? -4.325 10.755 1.525 1.00 97.69 250 GLU A CA 1
ATOM 1918 C C . GLU A 1 250 ? -5.755 11.170 1.872 1.00 97.69 250 GLU A C 1
ATOM 1920 O O . GLU A 1 250 ? -6.000 12.289 2.340 1.00 97.69 250 GLU A O 1
ATOM 1925 N N . TYR A 1 251 ? -6.693 10.257 1.636 1.00 97.81 251 TYR A N 1
ATOM 1926 C CA . TYR A 1 251 ? -8.100 10.413 1.976 1.00 97.81 251 TYR A CA 1
ATOM 1927 C C . TYR A 1 251 ? -8.347 9.835 3.365 1.00 97.81 251 TYR A C 1
ATOM 1929 O O . TYR A 1 251 ? -8.002 8.686 3.630 1.00 97.81 251 TYR A O 1
ATOM 1937 N N . THR A 1 252 ? -8.939 10.625 4.256 1.00 97.12 252 THR A N 1
ATOM 1938 C CA . THR A 1 252 ? -9.284 10.205 5.620 1.00 97.12 252 THR A CA 1
ATOM 1939 C C . THR A 1 252 ? -10.792 10.261 5.807 1.00 97.12 252 THR A C 1
ATOM 1941 O O . THR A 1 252 ? -11.394 11.328 5.655 1.00 97.12 252 THR A O 1
ATOM 1944 N N . PHE A 1 253 ? -11.385 9.125 6.162 1.00 95.75 253 PHE A N 1
ATOM 1945 C CA . PHE A 1 253 ? -12.817 8.946 6.374 1.00 95.75 253 PHE A CA 1
ATOM 1946 C C . PHE A 1 253 ? -13.077 8.576 7.836 1.00 95.75 253 PHE A C 1
ATOM 1948 O O . PHE A 1 253 ? -12.549 7.557 8.289 1.00 95.75 253 PHE A O 1
ATOM 1955 N N . PRO A 1 254 ? -13.906 9.335 8.569 1.00 93.75 254 PRO A N 1
ATOM 1956 C CA . PRO A 1 254 ? -14.402 8.898 9.868 1.00 93.75 254 PRO A CA 1
ATOM 1957 C C . PRO A 1 254 ? -15.198 7.599 9.710 1.00 93.75 254 PRO A C 1
ATOM 1959 O O . PRO A 1 254 ? -16.159 7.546 8.942 1.00 93.75 254 PRO A O 1
ATOM 1962 N N . LEU A 1 255 ? -14.799 6.549 10.422 1.00 90.50 255 LEU A N 1
ATOM 1963 C CA . LEU A 1 255 ? -15.436 5.239 10.364 1.00 90.50 255 LEU A CA 1
ATOM 1964 C C . LEU A 1 255 ? -16.477 5.139 11.486 1.00 90.50 255 LEU A C 1
ATOM 1966 O O . LEU A 1 255 ? -16.195 4.603 12.550 1.00 90.50 255 LEU A O 1
ATOM 1970 N N . SER A 1 256 ? -17.666 5.713 11.278 1.00 75.94 256 SER A N 1
ATOM 1971 C CA . SER A 1 256 ? -18.755 5.661 12.272 1.00 75.94 256 SER A CA 1
ATOM 1972 C C . SER A 1 256 ? -19.571 4.368 12.209 1.00 75.94 256 SER A C 1
ATOM 1974 O O . SER A 1 256 ? -20.070 3.915 13.235 1.00 75.94 256 SER A O 1
ATOM 1976 N N . GLN A 1 257 ? -19.718 3.787 11.013 1.00 78.69 257 GLN A N 1
ATOM 1977 C CA . GLN A 1 257 ? -20.368 2.491 10.785 1.00 78.69 257 GLN A CA 1
ATOM 1978 C C . GLN A 1 257 ? -19.734 1.772 9.592 1.00 78.69 257 GLN A C 1
ATOM 1980 O O . GLN A 1 257 ? -19.114 0.720 9.739 1.00 78.69 257 GLN A O 1
ATOM 1985 N N . GLU A 1 258 ? -19.860 2.368 8.407 1.00 93.31 258 GLU A N 1
ATOM 1986 C CA . GLU A 1 258 ? -19.346 1.821 7.159 1.00 93.31 258 GLU A CA 1
ATOM 1987 C C . GLU A 1 258 ? -18.815 2.950 6.279 1.00 93.31 258 GLU A C 1
ATOM 1989 O O . GLU A 1 258 ? -19.450 3.994 6.139 1.00 93.31 258 GLU A O 1
ATOM 1994 N N . VAL A 1 259 ? -17.666 2.718 5.653 1.00 95.69 259 VAL A N 1
ATOM 1995 C CA . VAL A 1 259 ? -17.145 3.553 4.572 1.00 95.69 259 VAL A CA 1
ATOM 1996 C C . VAL A 1 259 ? -16.944 2.668 3.356 1.00 95.69 259 VAL A C 1
ATOM 1998 O O . VAL A 1 259 ? -16.266 1.650 3.442 1.00 95.69 259 VAL A O 1
ATOM 2001 N N . THR A 1 260 ? -17.486 3.087 2.215 1.00 97.81 260 THR A N 1
ATOM 2002 C CA . THR A 1 260 ? -17.334 2.393 0.932 1.00 97.81 260 THR A CA 1
ATOM 2003 C C . THR A 1 260 ? -16.745 3.341 -0.106 1.00 97.81 260 THR A C 1
ATOM 2005 O O . THR A 1 260 ? -17.251 4.446 -0.329 1.00 97.81 260 THR A O 1
ATOM 2008 N N . VAL A 1 261 ? -15.664 2.908 -0.747 1.00 98.12 261 VAL A N 1
ATOM 2009 C CA . VAL A 1 261 ? -14.888 3.670 -1.730 1.00 98.12 261 VAL A CA 1
ATOM 2010 C C . VAL A 1 261 ? -14.621 2.786 -2.939 1.00 98.12 261 VAL A C 1
ATOM 2012 O O . VAL A 1 261 ? -14.272 1.624 -2.779 1.00 98.12 261 VAL A O 1
ATOM 2015 N N . THR A 1 262 ? -14.761 3.312 -4.154 1.00 98.50 262 THR A N 1
ATOM 2016 C CA . THR A 1 262 ? -14.376 2.602 -5.383 1.00 98.50 262 THR A CA 1
ATOM 2017 C C . THR A 1 262 ? -13.254 3.339 -6.094 1.00 98.50 262 THR A C 1
ATOM 2019 O O . THR A 1 262 ? -13.359 4.537 -6.334 1.00 98.50 262 THR A O 1
ATOM 2022 N N . LEU A 1 263 ? -12.201 2.608 -6.448 1.00 97.88 263 LEU A N 1
ATOM 2023 C CA . LEU A 1 263 ? -11.073 3.078 -7.240 1.00 97.88 263 LEU A CA 1
ATOM 2024 C C . LEU A 1 263 ? -11.233 2.604 -8.689 1.00 97.88 263 LEU A C 1
ATOM 2026 O O . LEU A 1 263 ? -11.411 1.402 -8.927 1.00 97.88 263 LEU A O 1
ATOM 2030 N N . LYS A 1 264 ? -11.173 3.537 -9.644 1.00 95.12 264 LYS A N 1
ATOM 2031 C CA . LYS A 1 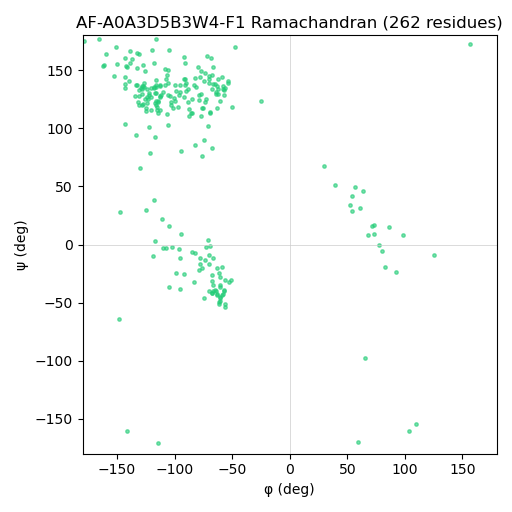264 ? -11.279 3.263 -11.087 1.00 95.12 264 LYS A CA 1
ATOM 2032 C C . LYS A 1 264 ? -10.068 3.731 -11.876 1.00 95.12 264 LYS A C 1
ATOM 2034 O O . LYS A 1 264 ? -9.546 4.826 -11.602 1.00 95.12 264 LYS A O 1
#

Mean predicted aligned error: 5.07 Å

pLDDT: mean 91.12, std 7.54, range [57.72, 98.69]

Solvent-accessible surface area (backbone atoms only — not comparable to full-atom values): 14026 Å² total; per-residue (Å²): 98,68,58,97,91,32,33,39,63,23,79,40,26,70,87,52,56,36,79,60,43,71,66,47,25,50,56,54,49,50,56,52,49,51,42,43,73,76,62,56,83,67,91,70,83,85,73,88,51,85,84,66,62,79,50,65,52,73,47,80,40,76,95,47,44,27,36,43,37,38,14,58,51,38,40,36,29,35,22,22,31,58,75,64,47,79,91,39,60,70,32,28,70,39,57,5,18,43,20,62,37,30,32,32,32,73,98,66,44,59,30,23,63,42,34,39,61,61,92,70,69,85,48,64,95,82,43,85,76,92,47,74,87,59,50,74,48,54,30,49,40,32,44,36,37,72,59,98,90,45,59,23,25,17,32,59,13,50,81,29,48,71,48,77,45,85,51,102,69,30,40,40,36,44,26,46,12,31,47,18,38,75,90,50,83,74,57,90,87,41,62,54,36,39,36,40,40,38,35,28,61,82,32,38,34,43,33,43,36,43,58,64,86,68,35,27,40,35,42,33,31,28,64,93,26,68,46,84,47,64,90,63,73,68,49,76,45,75,31,29,31,68,78,67,12,46,44,22,42,34,36,38,26,74,28,62,50,70,43,56,40,34,42,73

Sequ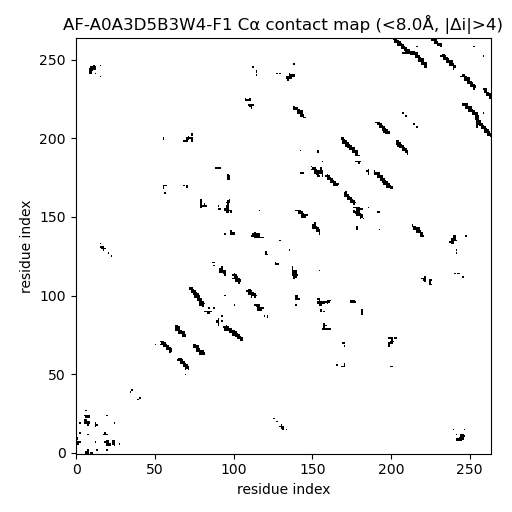ence (264 aa):
CTLNGLLQGGMQYGENSQPPCIHHTFCHAAALADAIHEGIKEAKERTPLPCDAKGVWYKYYPELNTYKVRAGSYFATLTGYDYVMHTYRRGAAHASGGTLSLLYKNGTGAMIAGSVYDYQQTEPNNMQAPAGGIRHATLLPRAEYVKDGVKYATCLDLDAQITLRSEENAITALVKAKLCSLQEQCQEETPCVEFVYRFTPQGVTITARGTNESVNLILPVIKGSGELITNNRFTKRSVFFLTGGFAADEYTFPLSQEVTVTLK

Nearest PDB structures (foldseek):
  5xq3-assembly1_B  TM=5.131E-01  e=6.041E-01  Penicillium chrysogenum
  5xqo-assembly1_B  TM=5.464E-01  e=1.010E+00  Penicillium chrysogenum
  5xqj-assembly2_C  TM=5.032E-01  e=7.419E-01  Penicillium chrysogenum
  5xqg-assembly4_G  TM=5.052E-01  e=3.292E+00  Penicillium chrysogenum
  5xqj-assembly3_H  TM=4.770E-01  e=4.481E+00  Penicillium chrysogenum

Secondary structure (DSSP, 8-state):
-EETTEE-SBTTTGGGTPPPPHHHHHHHHHHHHHHHHTT--SPPP-PPPGGG--SEEEEEEGGGTEEEEEETTEEEEEE------TTSTTTTTS--TTEEEEEEETTTEEEEE---SS---SSTTTSPPP-TT--B-----EEEEEETTEEEEGGG-TT-EEEEEEETTEEEEEEEEE-B-SSS---TTS-EEEEEEEEETTEEEEEEEE-SSS-EEEEEEETTSS-EE-SS--EEEEEEETTBTEEEEEEEEE-SSEEEEEE-

Foldseek 3Di:
DDDPNADALADCCVVQVHDRDPLSRVVVVVVVVVCVVVPVPDDDDDDDDPLNDAAWDWDADVQQRKIWTDAQQKTWIFGQGQDADPLQLGQQADFHLRWRQWIAGPPQGTFAHWGRQDDDPSPVVNDDDDDDPFAAGTRTWWKWFDDPNFIWTQRNFNPKDWDWDDDPFKIKIKIKGFRHTSVDDDDPPGWIKIWIWIGGSVWIKIKIFGDAWGIKGKHWTFPSGFDKDFPFDWDWDWHFHRNNTTITTITIGTRHGMGMIIGD